Protein AF-A0A7V6GKS2-F1 (afdb_monomer)

Radius of gyration: 18.68 Å; Cα contacts (8 Å, |Δi|>4): 421; chains: 1; bounding box: 49×39×58 Å

Secondary structure (DSSP, 8-state):
-HHHHHHHHHHHHHHHHHHHHHHHHHHHHHHHHHHHHHHEEEEEEEETTEEEEEEEEEEEEEETTEEEEEE-GGGTEETTEE-EEEEEEETT----B-PEEEEEEEETTTTEEEEEEE-TT----BPBPSS-----EEE-SS-EEE--TT--PPTT-TTPEEE-TTS-EEEEE-STTS-EEEHHHHHHHHHHH--

Foldseek 3Di:
DVVVVVVVVVVVVVVVVVVVLVVLVVVCVVCVVVQQQQFKKWKAWAFPPRGRPATAIWTWADDPNFIKIKFWQVSQPDPNTGTHQIWIDGLPDPDIDRWAWLDFDPPLVVQATMTITDDPPRDDGAYADDDPLDFAWWRANPDIDGQDLQQFDDGRHGQTFGADSVRHGQFTQHHRSRRGRGVVSVVVVVVVSVD

Mean predicted aligned error: 7.04 Å

pLDDT: mean 85.6, std 13.23, range [51.84, 98.62]

Solvent-accessible surface area (backbone atoms only — not comparable to full-atom values): 10132 Å² total; per-residue (Å²): 116,70,68,58,57,53,51,52,52,53,52,51,49,53,53,52,51,52,54,53,52,50,54,34,53,48,52,48,63,76,40,37,67,61,48,40,62,61,24,29,19,42,28,34,19,24,42,95,90,36,76,68,64,39,61,29,14,27,28,24,35,40,55,93,95,41,53,35,35,36,28,26,12,56,72,45,39,50,94,94,41,68,47,40,79,51,30,35,23,39,69,92,48,91,63,72,45,72,48,48,79,75,48,69,40,66,33,69,88,78,41,50,24,29,28,39,26,40,49,89,89,53,86,49,45,41,42,66,45,90,78,69,63,60,70,44,30,34,50,40,64,87,48,81,41,73,54,38,77,79,37,71,51,58,95,42,38,38,6,13,42,22,17,19,76,81,66,21,31,33,20,28,25,56,42,46,54,50,48,44,14,51,35,64,62,55,51,56,52,53,55,64,75,75,109

Structure (mmCIF, N/CA/C/O backbone):
data_AF-A0A7V6GKS2-F1
#
_entry.id   AF-A0A7V6GKS2-F1
#
loop_
_atom_site.group_PDB
_atom_site.id
_atom_site.type_symbol
_atom_site.label_atom_id
_atom_site.label_alt_id
_atom_site.label_comp_id
_atom_site.label_asym_id
_atom_site.label_entity_id
_atom_site.label_seq_id
_atom_site.pdbx_PDB_ins_code
_atom_site.Cartn_x
_atom_site.Cartn_y
_atom_site.Cartn_z
_atom_site.occupancy
_atom_site.B_iso_or_equiv
_atom_site.auth_seq_id
_atom_site.auth_comp_id
_atom_site.auth_asym_id
_atom_site.auth_atom_id
_atom_site.pdbx_PDB_model_num
ATOM 1 N N . MET A 1 1 ? -26.518 23.292 41.279 1.00 57.00 1 MET A N 1
ATOM 2 C CA . MET A 1 1 ? -26.579 21.818 41.397 1.00 57.00 1 MET A CA 1
ATOM 3 C C . MET A 1 1 ? -26.600 21.136 40.024 1.00 57.00 1 MET A C 1
ATOM 5 O O . MET A 1 1 ? -25.734 20.315 39.783 1.00 57.00 1 MET A O 1
ATOM 9 N N . VAL A 1 2 ? -27.460 21.550 39.079 1.00 59.12 2 VAL A N 1
ATOM 10 C CA . VAL A 1 2 ? -27.531 20.986 37.705 1.00 59.12 2 VAL A CA 1
ATOM 11 C C . VAL A 1 2 ? -26.204 21.060 36.923 1.00 59.12 2 VAL A C 1
ATOM 13 O O . VAL A 1 2 ? -25.771 20.054 36.381 1.00 59.12 2 VAL A O 1
ATOM 16 N N . LYS A 1 3 ? -25.490 22.200 36.947 1.00 56.78 3 LYS A N 1
ATOM 17 C CA . LYS A 1 3 ? -24.192 22.357 36.250 1.00 56.78 3 LYS A CA 1
ATOM 18 C C . LYS A 1 3 ? -23.104 21.364 36.693 1.00 56.78 3 LYS A C 1
ATOM 20 O O . LYS A 1 3 ? -22.278 20.981 35.877 1.00 56.78 3 LYS A O 1
ATOM 25 N N . TYR A 1 4 ? -23.096 20.950 37.963 1.00 52.25 4 TYR A N 1
ATOM 26 C CA . TYR A 1 4 ? -22.070 20.046 38.499 1.00 52.25 4 TYR A CA 1
ATOM 27 C C . TYR A 1 4 ? -22.265 18.607 37.996 1.00 52.25 4 TYR A C 1
ATOM 29 O O . TYR A 1 4 ? -21.303 17.942 37.626 1.00 52.25 4 TYR A O 1
ATOM 37 N N . PHE A 1 5 ? -23.521 18.157 37.900 1.00 56.06 5 PHE A N 1
ATOM 38 C CA . PHE A 1 5 ? -23.861 16.842 37.350 1.00 56.06 5 PHE A CA 1
ATOM 39 C C . PHE A 1 5 ? -23.615 16.755 35.839 1.00 56.06 5 PHE A C 1
ATOM 41 O O . PHE A 1 5 ? -23.159 15.718 35.361 1.00 56.06 5 PHE A O 1
ATOM 48 N N . THR A 1 6 ? -23.854 17.838 35.090 1.00 61.59 6 THR A N 1
ATOM 49 C CA . THR A 1 6 ? -23.498 17.903 33.664 1.00 61.59 6 THR A CA 1
ATOM 50 C C . THR A 1 6 ? -21.984 17.783 33.472 1.00 61.59 6 THR A C 1
ATOM 52 O O . THR A 1 6 ? -21.537 16.935 32.706 1.00 61.59 6 THR A O 1
ATOM 55 N N . PHE A 1 7 ? -21.199 18.526 34.259 1.00 60.81 7 PHE A N 1
ATOM 56 C CA . PHE A 1 7 ? -19.734 18.501 34.194 1.00 60.81 7 PHE A CA 1
ATOM 57 C C . PHE A 1 7 ? -19.144 17.130 34.570 1.00 60.81 7 PHE A C 1
ATOM 59 O O . PHE A 1 7 ? -18.222 16.646 33.920 1.00 60.81 7 PHE A O 1
ATOM 66 N N . GLN A 1 8 ? -19.700 16.452 35.583 1.00 64.25 8 GLN A N 1
ATOM 67 C CA . GLN A 1 8 ? -19.299 15.080 35.930 1.00 64.25 8 GLN A CA 1
ATOM 68 C C . GLN A 1 8 ? -19.616 14.069 34.821 1.00 64.25 8 GLN A C 1
ATOM 70 O O . GLN A 1 8 ? -18.830 13.146 34.593 1.00 64.25 8 GLN A O 1
ATOM 75 N N . LYS A 1 9 ? -20.755 14.221 34.135 1.00 66.25 9 LYS A N 1
ATOM 76 C CA . LYS A 1 9 ? -21.159 13.328 33.04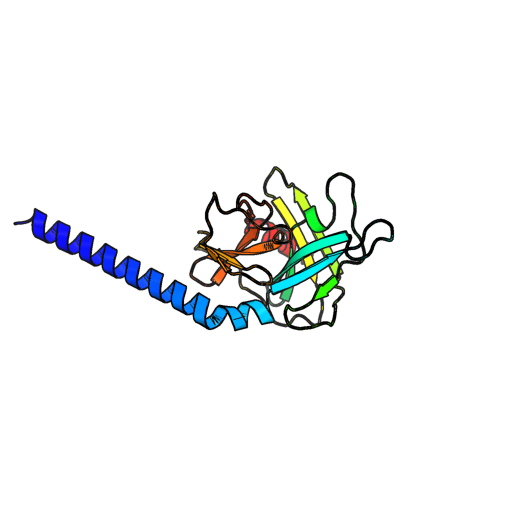2 1.00 66.25 9 LYS A CA 1
ATOM 77 C C . LYS A 1 9 ? -20.269 13.514 31.811 1.00 66.25 9 LYS A C 1
ATOM 79 O O . LYS A 1 9 ? -19.823 12.521 31.244 1.00 66.25 9 LYS A O 1
ATOM 84 N N . GLU A 1 10 ? -19.962 14.759 31.456 1.00 70.69 10 GLU A N 1
ATOM 85 C CA . GLU A 1 10 ? -19.016 15.108 30.387 1.00 70.69 10 GLU A CA 1
ATOM 86 C C . GLU A 1 10 ? -17.607 14.588 30.701 1.00 70.69 10 GLU A C 1
ATOM 88 O O . GLU A 1 10 ? -17.016 13.879 29.890 1.00 70.69 10 GLU A O 1
ATOM 93 N N . ALA A 1 11 ? -17.102 14.825 31.917 1.00 65.94 11 ALA A N 1
ATOM 94 C CA . ALA A 1 11 ? -15.799 14.313 32.343 1.00 65.94 11 ALA A CA 1
ATOM 95 C C . ALA A 1 11 ? -15.732 12.775 32.322 1.00 65.94 11 ALA A C 1
ATOM 97 O O . ALA A 1 11 ? -14.739 12.200 31.881 1.00 65.94 11 ALA A O 1
ATOM 98 N N . SER A 1 12 ? -16.794 12.090 32.757 1.00 70.75 12 SER A N 1
ATOM 99 C CA . SER A 1 12 ? -16.850 10.621 32.733 1.00 70.75 12 SER A CA 1
ATOM 100 C C . SER A 1 12 ? -16.875 10.064 31.309 1.00 70.75 12 SER A C 1
ATOM 102 O O . SER A 1 12 ? -16.236 9.045 31.049 1.00 70.75 12 SER A O 1
ATOM 104 N N . ALA A 1 13 ? -17.571 10.737 30.386 1.00 69.06 13 ALA A N 1
ATOM 105 C CA . ALA A 1 13 ? -17.583 10.373 28.972 1.00 69.06 13 ALA A CA 1
ATOM 106 C C . ALA A 1 13 ? -16.188 10.527 28.345 1.00 69.06 13 ALA A C 1
ATOM 108 O O . ALA A 1 13 ? -15.698 9.579 27.738 1.00 69.06 13 ALA A O 1
ATOM 109 N N . ILE A 1 14 ? -15.506 11.650 28.603 1.00 71.81 14 ILE A N 1
ATOM 110 C CA . ILE A 1 14 ? -14.129 11.898 28.144 1.00 71.81 14 ILE A CA 1
ATOM 111 C C . ILE A 1 14 ? -13.162 10.837 28.695 1.00 71.81 14 ILE A C 1
ATOM 113 O O . ILE A 1 14 ? -12.317 10.311 27.973 1.00 71.81 14 ILE A O 1
ATOM 117 N N . ILE A 1 15 ? -13.279 10.474 29.978 1.00 72.81 15 ILE A N 1
ATOM 118 C CA . ILE A 1 15 ? -12.439 9.428 30.585 1.00 72.81 15 ILE A CA 1
ATOM 119 C C . ILE A 1 15 ? -12.706 8.060 29.942 1.00 72.81 15 ILE A C 1
ATOM 121 O O . ILE A 1 15 ? -11.764 7.303 29.699 1.00 72.81 15 ILE A O 1
ATOM 125 N N . ALA A 1 16 ? -13.969 7.720 29.681 1.00 68.31 16 ALA A N 1
ATOM 126 C CA . ALA A 1 16 ? -14.335 6.455 29.050 1.00 68.31 16 ALA A CA 1
ATOM 127 C C . ALA A 1 16 ? -13.837 6.373 27.598 1.00 68.31 16 ALA A C 1
ATOM 129 O O . ALA A 1 16 ? -13.267 5.352 27.212 1.00 68.31 16 ALA A O 1
ATOM 130 N N . GLU A 1 17 ? -13.982 7.455 26.832 1.00 70.06 17 GLU A N 1
ATOM 131 C CA . GLU A 1 17 ? -13.463 7.585 25.469 1.00 70.06 17 GLU A CA 1
ATOM 132 C C . GLU A 1 17 ? -11.939 7.411 25.438 1.00 70.06 17 GLU A C 1
ATOM 134 O O . GLU A 1 17 ? -11.421 6.565 24.706 1.00 70.06 17 GLU A O 1
ATOM 139 N N . ASN A 1 18 ? -11.218 8.117 26.315 1.00 71.31 18 ASN A N 1
ATOM 140 C CA . ASN A 1 18 ? -9.763 8.006 26.419 1.00 71.31 18 ASN A CA 1
ATOM 141 C C . ASN A 1 18 ? -9.309 6.594 26.817 1.00 71.31 18 ASN A C 1
ATOM 143 O O . ASN A 1 18 ? -8.340 6.083 26.259 1.00 71.31 18 ASN A O 1
ATOM 147 N N . LYS A 1 19 ? -10.025 5.914 27.724 1.00 69.38 19 LYS A N 1
ATOM 148 C CA . LYS A 1 19 ? -9.754 4.499 28.046 1.00 69.38 19 LYS A CA 1
ATOM 149 C C . LYS A 1 19 ? -9.977 3.577 26.847 1.00 69.38 19 LYS A C 1
ATOM 151 O O . LYS A 1 19 ? -9.215 2.631 26.667 1.00 69.38 19 LYS A O 1
ATOM 156 N N . GLY A 1 20 ? -11.016 3.832 26.051 1.00 69.00 20 GLY A N 1
ATOM 157 C CA . GLY A 1 20 ? -11.278 3.098 24.815 1.00 69.00 20 GLY A CA 1
ATOM 158 C C . GLY A 1 20 ? -10.133 3.253 23.816 1.00 69.00 20 GLY A C 1
ATOM 159 O O . GLY A 1 20 ? -9.620 2.251 23.323 1.00 69.00 20 GLY A O 1
ATOM 160 N N . ARG A 1 21 ? -9.676 4.491 23.594 1.00 67.88 21 ARG A N 1
ATOM 161 C CA . ARG A 1 21 ? -8.530 4.794 22.723 1.00 67.88 21 ARG A CA 1
ATOM 162 C C . ARG A 1 21 ? -7.252 4.099 23.192 1.00 67.88 21 ARG A C 1
ATOM 164 O O . ARG A 1 21 ? -6.618 3.424 22.390 1.00 67.88 21 ARG A O 1
ATOM 171 N N . ILE A 1 22 ? -6.919 4.176 24.486 1.00 73.25 22 ILE A N 1
ATOM 172 C CA . ILE A 1 22 ? -5.737 3.505 25.068 1.00 73.25 22 ILE A CA 1
ATOM 173 C C . ILE A 1 22 ? -5.743 2.002 24.773 1.00 73.25 22 ILE A C 1
ATOM 175 O O . ILE A 1 22 ? -4.750 1.486 24.273 1.00 73.25 22 ILE A O 1
ATOM 179 N N . LYS A 1 23 ? -6.872 1.314 24.982 1.00 75.00 23 LYS A N 1
ATOM 180 C CA . LYS A 1 23 ? -6.972 -0.124 24.680 1.00 75.00 23 LYS A CA 1
ATOM 181 C C . LYS A 1 23 ? -6.726 -0.449 23.207 1.00 75.00 23 LYS A C 1
ATOM 183 O O . LYS A 1 23 ? -6.153 -1.491 22.903 1.00 75.00 23 LYS A O 1
ATOM 188 N N . LYS A 1 24 ? -7.167 0.416 22.287 1.00 71.00 24 LYS A N 1
ATOM 189 C CA . LYS A 1 24 ? -6.910 0.235 20.851 1.00 71.00 24 LYS A CA 1
ATOM 190 C C . LYS A 1 24 ? -5.421 0.430 20.517 1.00 71.00 24 LYS A C 1
ATOM 192 O O . LYS A 1 24 ? -4.870 -0.365 19.761 1.00 71.00 24 LYS A O 1
ATOM 197 N N . TYR A 1 25 ? -4.757 1.417 21.132 1.00 70.81 25 TYR A N 1
ATOM 198 C CA . TYR A 1 25 ? -3.302 1.606 21.015 1.00 70.81 25 TYR A CA 1
ATOM 199 C C . TYR A 1 25 ? -2.522 0.395 21.550 1.00 70.81 25 TYR A C 1
ATOM 201 O O . TYR A 1 25 ? -1.619 -0.090 20.873 1.00 70.81 25 TYR A O 1
ATOM 209 N N . GLU A 1 26 ? -2.890 -0.117 22.728 1.00 71.75 26 GLU A N 1
ATOM 210 C CA . GLU A 1 26 ? -2.289 -1.323 23.320 1.00 71.75 26 GLU A CA 1
ATOM 211 C C . GLU A 1 26 ? -2.451 -2.529 22.391 1.00 71.75 26 GLU A C 1
ATOM 213 O O . GLU A 1 26 ? -1.468 -3.187 22.069 1.00 71.75 26 GLU A O 1
ATOM 218 N N . TYR A 1 27 ? -3.655 -2.752 21.855 1.00 71.38 27 TYR A N 1
ATOM 219 C CA . TYR A 1 27 ? -3.898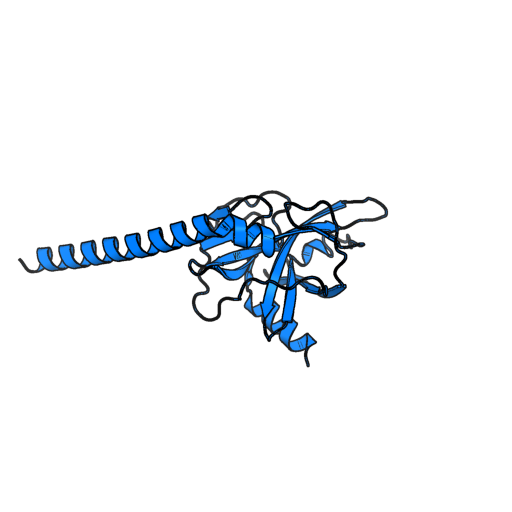 -3.836 20.904 1.00 71.38 27 TYR A CA 1
ATOM 220 C C . TYR A 1 27 ? -3.016 -3.734 19.651 1.00 71.38 27 TYR A C 1
ATOM 222 O O . TYR A 1 27 ? -2.445 -4.741 19.224 1.00 71.38 27 TYR A O 1
ATOM 230 N N . LEU A 1 28 ? -2.881 -2.542 19.057 1.00 74.56 28 LEU A N 1
ATOM 231 C CA . LEU A 1 28 ? -1.998 -2.351 17.905 1.00 74.56 28 LEU A CA 1
ATOM 232 C C . LEU A 1 28 ? -0.542 -2.647 18.274 1.00 74.56 28 LEU A C 1
ATOM 234 O O . LEU A 1 28 ? 0.130 -3.355 17.530 1.00 74.56 28 LEU A O 1
ATOM 238 N N . LEU A 1 29 ? -0.055 -2.130 19.404 1.00 73.25 29 LEU A N 1
ATOM 239 C CA . LEU A 1 29 ? 1.326 -2.334 19.848 1.00 73.25 29 LEU A CA 1
ATOM 240 C C . LEU A 1 29 ? 1.620 -3.812 20.134 1.00 73.25 29 LEU A C 1
ATOM 242 O O . LEU A 1 29 ? 2.633 -4.331 19.662 1.00 73.25 29 LEU A O 1
ATOM 246 N N . ASP A 1 30 ? 0.704 -4.502 20.813 1.00 72.62 30 ASP A N 1
ATOM 247 C CA . ASP A 1 30 ? 0.818 -5.925 21.148 1.00 72.62 30 ASP A CA 1
ATOM 248 C C . ASP A 1 30 ? 0.848 -6.812 19.894 1.00 72.62 30 ASP A C 1
ATOM 250 O O . ASP A 1 30 ? 1.511 -7.851 19.862 1.00 72.62 30 ASP A O 1
ATOM 254 N N . ASN A 1 31 ? 0.154 -6.394 18.831 1.00 74.50 31 ASN A N 1
ATOM 255 C CA . ASN A 1 31 ? 0.034 -7.164 17.593 1.00 74.50 31 ASN A CA 1
ATOM 256 C C . ASN A 1 31 ? 0.917 -6.648 16.453 1.00 74.50 31 ASN A C 1
ATOM 258 O O . ASN A 1 31 ? 1.009 -7.308 15.414 1.00 74.50 31 ASN A O 1
ATOM 262 N N . TYR A 1 32 ? 1.595 -5.512 16.618 1.00 77.31 32 TYR A N 1
ATOM 263 C CA . TYR A 1 32 ? 2.325 -4.860 15.536 1.00 77.31 32 TYR A CA 1
ATOM 264 C C . TYR A 1 32 ? 3.371 -5.775 14.923 1.00 77.31 32 TYR A C 1
ATOM 266 O O . TYR A 1 32 ? 3.407 -5.921 13.708 1.00 77.31 32 TYR A O 1
ATOM 274 N N . THR A 1 33 ? 4.190 -6.436 15.740 1.00 76.06 33 THR A N 1
ATOM 275 C CA . THR A 1 33 ? 5.217 -7.362 15.244 1.00 76.06 33 THR A CA 1
ATOM 276 C C . THR A 1 33 ? 4.591 -8.436 14.355 1.00 76.06 33 THR A C 1
ATOM 278 O O . THR A 1 33 ? 5.105 -8.738 13.280 1.00 76.06 33 THR A O 1
ATOM 281 N N . LEU A 1 34 ? 3.442 -8.985 14.757 1.00 80.50 34 LEU A N 1
ATOM 282 C CA . LEU A 1 34 ? 2.737 -9.984 13.966 1.00 80.50 34 LEU A CA 1
ATOM 283 C C . LEU A 1 34 ? 2.207 -9.385 12.659 1.00 80.50 34 LEU A C 1
ATOM 285 O O . LEU A 1 34 ? 2.416 -9.975 11.600 1.00 80.50 34 LEU A O 1
ATOM 289 N N . ILE A 1 35 ? 1.549 -8.228 12.716 1.00 84.00 35 ILE A N 1
ATOM 290 C CA . ILE A 1 35 ? 1.007 -7.538 11.538 1.00 84.00 35 ILE A CA 1
ATOM 291 C C . ILE A 1 35 ? 2.141 -7.202 10.563 1.00 84.00 35 ILE A C 1
ATOM 293 O O . ILE A 1 35 ? 2.125 -7.629 9.407 1.00 84.00 35 ILE A O 1
ATOM 297 N N . SER A 1 36 ? 3.162 -6.516 11.059 1.00 82.06 36 SER A N 1
ATOM 298 C CA . SER A 1 36 ? 4.319 -6.017 10.327 1.00 82.06 36 SER A CA 1
ATOM 299 C C . SER A 1 36 ? 5.074 -7.142 9.614 1.00 82.06 36 SER A C 1
ATOM 301 O O . SER A 1 36 ? 5.213 -7.122 8.393 1.00 82.06 36 SER A O 1
ATOM 303 N N . LEU A 1 37 ? 5.434 -8.215 10.330 1.00 83.38 37 LEU A N 1
ATOM 304 C CA . LEU A 1 37 ? 6.171 -9.349 9.753 1.00 83.38 37 LEU A CA 1
ATOM 305 C C . LEU A 1 37 ? 5.376 -10.161 8.721 1.00 83.38 37 LEU A C 1
ATOM 307 O O . LEU A 1 37 ? 5.958 -10.919 7.937 1.00 83.38 37 LEU A O 1
ATOM 311 N N . ASN A 1 38 ? 4.046 -10.077 8.745 1.00 87.56 38 ASN A N 1
ATOM 312 C CA . ASN A 1 38 ? 3.199 -10.873 7.863 1.00 87.56 38 ASN A CA 1
ATOM 313 C C . ASN A 1 38 ? 2.643 -10.094 6.680 1.00 87.56 38 ASN A C 1
ATOM 315 O O . ASN A 1 38 ? 2.363 -10.732 5.665 1.00 87.56 38 ASN A O 1
ATOM 319 N N . THR A 1 39 ? 2.484 -8.780 6.820 1.00 92.62 39 THR A N 1
ATOM 320 C CA . THR A 1 39 ? 1.729 -7.968 5.864 1.00 92.62 39 THR A CA 1
ATOM 321 C C . THR A 1 39 ? 2.480 -6.768 5.321 1.00 92.62 39 THR A C 1
ATOM 323 O O . THR A 1 39 ? 2.019 -6.214 4.334 1.00 92.62 39 THR A O 1
ATOM 326 N N . ILE A 1 40 ? 3.619 -6.385 5.902 1.00 93.19 40 ILE A N 1
ATOM 327 C CA . ILE A 1 40 ? 4.413 -5.237 5.456 1.00 93.19 40 ILE A CA 1
ATOM 328 C C . ILE A 1 40 ? 5.719 -5.729 4.834 1.00 93.19 40 ILE A C 1
ATOM 330 O O . ILE A 1 40 ? 6.397 -6.618 5.360 1.00 93.19 40 ILE A O 1
ATOM 334 N N . PHE A 1 41 ? 6.090 -5.128 3.711 1.00 93.44 41 PHE A N 1
ATOM 335 C CA . PHE A 1 41 ? 7.238 -5.519 2.911 1.00 93.44 41 PHE A CA 1
ATOM 336 C C . PHE A 1 41 ? 8.136 -4.324 2.626 1.00 93.44 41 PHE A C 1
ATOM 338 O O . PHE A 1 41 ? 7.668 -3.214 2.379 1.00 93.44 41 PHE A O 1
ATOM 345 N N . TYR A 1 42 ? 9.438 -4.588 2.605 1.00 93.06 42 TYR A N 1
ATOM 346 C CA . TYR A 1 42 ? 10.400 -3.700 1.974 1.00 93.06 42 TYR A CA 1
ATOM 347 C C . TYR A 1 42 ? 10.408 -3.988 0.475 1.00 93.06 42 TYR A C 1
ATOM 349 O O . TYR A 1 42 ? 10.542 -5.145 0.069 1.00 93.06 42 TYR A O 1
ATOM 357 N N . GLY A 1 43 ? 10.257 -2.943 -0.326 1.00 94.06 43 GLY A N 1
ATOM 358 C CA . GLY A 1 43 ? 10.225 -2.995 -1.776 1.00 94.06 43 GLY A CA 1
ATOM 359 C C . GLY A 1 43 ? 11.416 -2.300 -2.414 1.00 94.06 43 GLY A C 1
ATOM 360 O O . GLY A 1 43 ? 11.966 -1.333 -1.879 1.00 94.06 43 GLY A O 1
ATOM 361 N N . SER A 1 44 ? 11.815 -2.820 -3.568 1.00 94.50 44 SER A N 1
ATOM 362 C CA . SER A 1 44 ? 12.896 -2.275 -4.371 1.00 94.50 44 SER A CA 1
ATOM 363 C C . SER A 1 44 ? 12.609 -2.415 -5.862 1.00 94.50 44 SER A C 1
ATOM 365 O O . SER A 1 44 ? 11.901 -3.336 -6.280 1.00 94.50 44 SER A O 1
ATOM 367 N N . ALA A 1 45 ? 13.155 -1.498 -6.651 1.00 95.94 45 ALA A N 1
ATOM 368 C CA . ALA A 1 45 ? 13.121 -1.548 -8.105 1.00 95.94 45 ALA A CA 1
ATOM 369 C C . ALA A 1 45 ? 14.408 -0.971 -8.704 1.00 95.94 45 ALA A C 1
ATOM 371 O O . ALA A 1 45 ? 15.092 -0.139 -8.096 1.00 95.94 45 ALA A O 1
ATOM 372 N N . ASP A 1 46 ? 14.725 -1.423 -9.909 1.00 95.88 46 ASP A N 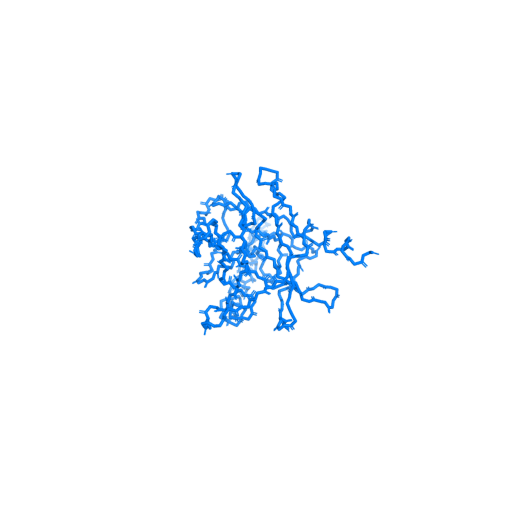1
ATOM 373 C CA . ASP A 1 46 ? 15.921 -1.047 -10.649 1.00 95.88 46 ASP A CA 1
ATOM 374 C C . ASP A 1 46 ? 15.626 0.113 -11.606 1.00 95.88 46 ASP A C 1
ATOM 376 O O . ASP A 1 46 ? 14.476 0.390 -11.954 1.00 95.88 46 ASP A O 1
ATOM 380 N N . TYR A 1 47 ? 16.678 0.803 -12.042 1.00 94.88 47 TYR A N 1
ATOM 381 C CA . TYR A 1 47 ? 16.577 1.843 -13.065 1.00 94.88 47 TYR A CA 1
ATOM 382 C C . TYR A 1 47 ? 17.833 1.879 -13.927 1.00 94.88 47 TYR A C 1
ATOM 384 O O . TYR A 1 47 ? 18.928 2.114 -13.412 1.00 94.88 47 TYR A O 1
ATOM 392 N N . LYS A 1 48 ? 17.679 1.691 -15.244 1.00 92.88 48 LYS A N 1
ATOM 393 C CA . LYS A 1 48 ? 18.770 1.799 -16.233 1.00 92.88 48 LYS A CA 1
ATOM 394 C C . LYS A 1 48 ? 20.015 0.996 -15.826 1.00 92.88 48 LYS A C 1
ATOM 396 O O . LYS A 1 48 ? 21.132 1.513 -15.842 1.00 92.88 48 LYS A O 1
ATOM 401 N N . GLY A 1 49 ? 19.810 -0.259 -15.422 1.00 88.81 49 GLY A N 1
ATOM 402 C CA . GLY A 1 49 ? 20.885 -1.168 -15.005 1.00 88.81 49 GLY A CA 1
ATOM 403 C C . GLY A 1 49 ? 21.472 -0.903 -13.613 1.00 88.81 49 GLY A C 1
ATOM 404 O O . GLY A 1 49 ? 22.419 -1.583 -13.222 1.00 88.81 49 GLY A O 1
ATOM 405 N N . LYS A 1 50 ? 20.937 0.058 -12.850 1.00 91.94 50 LYS A N 1
ATOM 406 C CA . LYS A 1 50 ? 21.269 0.242 -11.434 1.00 91.94 50 LYS A CA 1
ATOM 407 C C . LYS A 1 50 ? 20.295 -0.549 -10.566 1.00 91.94 50 LYS A C 1
ATOM 409 O O . LYS A 1 50 ? 19.109 -0.217 -10.521 1.00 91.94 50 LYS A O 1
ATOM 414 N N . GLU A 1 51 ? 20.818 -1.537 -9.847 1.00 92.25 51 GLU A N 1
ATOM 415 C CA . GLU A 1 51 ? 20.053 -2.279 -8.846 1.00 92.25 51 GLU A CA 1
ATOM 416 C C . GLU A 1 51 ? 19.676 -1.399 -7.646 1.00 92.25 51 GLU A C 1
ATOM 418 O O . GLU A 1 51 ? 20.429 -0.503 -7.249 1.00 92.25 51 GLU A O 1
ATOM 423 N N . ASP A 1 52 ? 18.506 -1.663 -7.060 1.00 88.06 52 ASP A N 1
ATOM 424 C CA . ASP A 1 52 ? 17.994 -0.982 -5.860 1.00 88.06 52 ASP A CA 1
ATOM 425 C C . ASP A 1 52 ? 17.928 0.552 -5.997 1.00 88.06 52 ASP A C 1
ATOM 427 O O . ASP A 1 52 ? 18.142 1.308 -5.039 1.00 88.06 52 ASP A O 1
ATOM 431 N N . ALA A 1 53 ? 17.644 1.025 -7.210 1.00 89.75 53 ALA A N 1
ATOM 432 C CA . ALA A 1 53 ? 17.5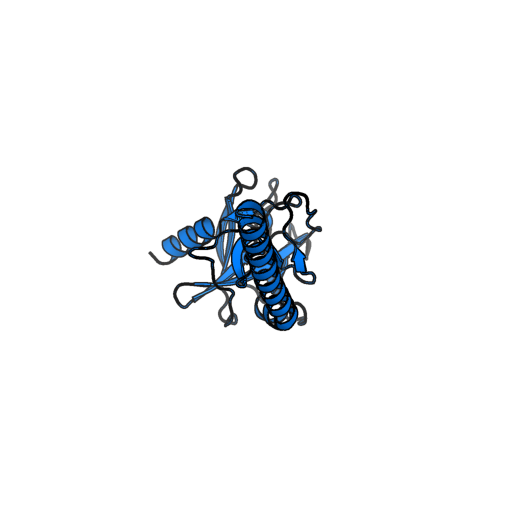71 2.444 -7.532 1.00 89.75 53 ALA A CA 1
ATOM 433 C C . ALA A 1 53 ? 16.376 3.145 -6.868 1.00 89.75 53 ALA A C 1
ATOM 435 O O . ALA A 1 53 ? 16.485 4.321 -6.512 1.00 89.75 53 ALA A O 1
ATOM 436 N N . ARG A 1 54 ? 15.263 2.429 -6.671 1.00 91.06 54 ARG A N 1
ATOM 437 C CA . ARG A 1 54 ? 14.075 2.900 -5.950 1.00 91.06 54 ARG A CA 1
ATOM 438 C C . ARG A 1 54 ? 13.803 1.993 -4.766 1.00 91.06 54 ARG A C 1
ATOM 440 O O . ARG A 1 54 ? 13.823 0.778 -4.905 1.00 91.06 54 ARG A O 1
ATOM 447 N N . LYS A 1 55 ? 13.497 2.594 -3.618 1.00 92.19 55 LYS A N 1
ATOM 448 C CA . LYS A 1 55 ? 13.086 1.899 -2.395 1.00 92.19 55 LYS A CA 1
ATOM 449 C C . LYS A 1 55 ? 11.698 2.374 -1.998 1.00 92.19 55 LYS A C 1
ATOM 451 O O . LYS A 1 55 ? 11.409 3.564 -2.124 1.00 92.19 55 LYS A O 1
ATOM 456 N N . PHE A 1 56 ? 10.868 1.456 -1.529 1.00 92.75 56 PHE A N 1
ATOM 457 C CA . PHE A 1 56 ? 9.493 1.740 -1.128 1.00 92.75 56 PHE A CA 1
ATOM 458 C C . PHE A 1 56 ? 9.022 0.754 -0.055 1.00 92.75 56 PHE A C 1
ATOM 460 O O . PHE A 1 56 ? 9.644 -0.289 0.161 1.00 92.75 56 PHE A O 1
ATOM 467 N N . THR A 1 57 ? 7.903 1.063 0.591 1.00 94.12 57 THR A N 1
ATOM 468 C CA . THR A 1 57 ? 7.157 0.112 1.418 1.00 94.12 57 THR A CA 1
ATOM 469 C C . THR A 1 57 ? 6.011 -0.445 0.589 1.00 94.12 57 THR A C 1
ATOM 471 O O . THR A 1 57 ? 5.387 0.277 -0.175 1.00 94.12 57 THR A O 1
ATOM 474 N N . ALA A 1 58 ? 5.704 -1.724 0.747 1.00 95.88 58 ALA A N 1
ATOM 475 C CA . ALA A 1 58 ? 4.467 -2.297 0.234 1.00 95.88 58 ALA A CA 1
ATOM 476 C C . ALA A 1 58 ? 3.738 -3.036 1.352 1.00 95.88 58 ALA A C 1
ATOM 478 O O . ALA A 1 58 ? 4.348 -3.433 2.349 1.00 95.88 58 ALA A O 1
ATOM 479 N N . PHE A 1 59 ? 2.447 -3.280 1.177 1.00 97.00 59 PHE A N 1
ATOM 480 C CA . PHE A 1 59 ? 1.681 -4.110 2.097 1.00 97.00 59 PHE A CA 1
ATOM 481 C C . PHE A 1 59 ? 0.732 -5.047 1.375 1.00 97.00 59 PHE A C 1
ATOM 483 O O . PHE A 1 59 ? 0.268 -4.770 0.276 1.00 97.00 59 PHE A O 1
ATOM 490 N N . SER A 1 60 ? 0.423 -6.174 2.002 1.00 97.44 60 SER A N 1
ATOM 491 C CA . SER A 1 60 ? -0.587 -7.094 1.498 1.00 97.44 60 SER A CA 1
ATOM 492 C C . SER A 1 60 ? -1.976 -6.669 1.964 1.00 97.44 60 SER A C 1
ATOM 494 O O . SER A 1 60 ? -2.173 -6.464 3.164 1.00 97.44 60 SER A O 1
ATOM 496 N N . LEU A 1 61 ? -2.940 -6.631 1.053 1.00 98.19 61 LEU A N 1
ATOM 497 C CA . LEU A 1 61 ? -4.352 -6.357 1.299 1.00 98.19 61 LEU A CA 1
ATOM 498 C C . LEU A 1 61 ? -5.176 -7.610 0.975 1.00 98.19 61 LEU A C 1
ATOM 500 O O . LEU A 1 61 ? -4.982 -8.222 -0.074 1.00 98.19 61 LEU A O 1
ATOM 504 N N . TYR A 1 62 ? -6.087 -7.994 1.866 1.00 98.00 62 TYR A N 1
ATOM 505 C CA . TYR A 1 62 ? -7.083 -9.030 1.606 1.00 98.00 62 TYR A CA 1
ATOM 506 C C . TYR A 1 62 ? -8.407 -8.385 1.213 1.00 98.00 62 TYR A C 1
ATOM 508 O O . TYR A 1 62 ? -8.991 -7.624 1.989 1.00 98.00 62 TYR A O 1
ATOM 516 N N . TYR A 1 63 ? -8.881 -8.698 0.012 1.00 97.38 63 TYR A N 1
ATOM 517 C CA . TYR A 1 63 ? -10.117 -8.150 -0.531 1.00 97.38 63 TYR A CA 1
ATOM 518 C C . TYR A 1 63 ? -10.727 -9.137 -1.532 1.00 97.38 63 TYR A C 1
ATOM 520 O O . TYR A 1 63 ? -9.997 -9.736 -2.318 1.00 97.38 63 TYR A O 1
ATOM 528 N N . LYS A 1 64 ? -12.052 -9.342 -1.469 1.00 95.62 64 LYS A N 1
ATOM 529 C CA . LYS A 1 64 ? -12.807 -10.287 -2.323 1.00 95.62 64 LYS A CA 1
ATOM 530 C C . LYS A 1 64 ? -12.131 -11.663 -2.472 1.00 95.62 64 LYS A C 1
ATOM 532 O O . LYS A 1 64 ? -11.913 -12.156 -3.574 1.00 95.62 64 LYS A O 1
ATOM 537 N N . ASP A 1 65 ? -11.762 -12.256 -1.336 1.00 95.44 65 ASP A N 1
ATOM 538 C CA . ASP A 1 65 ? -11.138 -13.585 -1.236 1.00 95.44 65 ASP A CA 1
ATOM 539 C C . ASP A 1 65 ? -9.804 -13.756 -1.979 1.00 95.44 65 ASP A C 1
ATOM 541 O O . ASP A 1 65 ? -9.345 -14.870 -2.243 1.00 95.44 65 ASP A O 1
ATOM 545 N N . LYS A 1 66 ? -9.133 -12.639 -2.273 1.00 96.75 66 LYS A N 1
ATOM 546 C CA . LYS A 1 66 ? -7.816 -12.592 -2.903 1.00 96.75 66 LYS A CA 1
ATOM 547 C C . LYS A 1 66 ? -6.859 -11.741 -2.074 1.00 96.75 66 LYS A C 1
ATOM 549 O O . LYS A 1 66 ? -7.258 -10.850 -1.322 1.00 96.75 66 LYS A O 1
ATOM 554 N N . PHE A 1 67 ? -5.569 -12.028 -2.230 1.00 98.00 67 PHE A N 1
ATOM 555 C CA . PHE A 1 67 ? -4.493 -11.225 -1.662 1.00 98.00 67 PHE A CA 1
ATOM 556 C C . PHE A 1 67 ? -3.826 -10.399 -2.756 1.00 98.00 67 PHE A C 1
ATOM 558 O O . PHE A 1 67 ? -3.382 -10.939 -3.773 1.00 98.00 67 PHE A O 1
ATOM 565 N N . TYR A 1 68 ? -3.724 -9.104 -2.500 1.00 98.38 68 TYR A N 1
ATOM 566 C CA . TYR A 1 68 ? -3.043 -8.127 -3.337 1.00 98.38 68 TYR A CA 1
ATOM 567 C C . TYR A 1 68 ? -1.862 -7.556 -2.572 1.00 98.38 68 TYR A C 1
ATOM 569 O O . TYR A 1 68 ? -1.850 -7.566 -1.344 1.00 98.38 68 TYR A O 1
ATOM 577 N N . ILE A 1 69 ? -0.876 -7.044 -3.289 1.00 98.25 69 ILE A N 1
ATOM 578 C CA . ILE A 1 69 ? 0.213 -6.244 -2.741 1.00 98.25 69 ILE A CA 1
ATOM 579 C C . ILE A 1 69 ? 0.000 -4.818 -3.237 1.00 98.25 69 ILE A C 1
ATOM 581 O O . ILE A 1 69 ? -0.132 -4.598 -4.437 1.00 98.25 69 ILE A O 1
ATOM 585 N N . ILE A 1 70 ? -0.018 -3.861 -2.323 1.00 98.50 70 ILE A N 1
ATOM 586 C CA . ILE A 1 70 ? -0.277 -2.454 -2.599 1.00 98.50 70 ILE A CA 1
ATOM 587 C C . ILE A 1 70 ? 0.961 -1.635 -2.230 1.00 98.50 70 ILE A C 1
ATOM 589 O O . ILE A 1 70 ? 1.609 -1.898 -1.215 1.00 98.50 70 ILE A O 1
ATOM 593 N N . THR A 1 71 ? 1.293 -0.650 -3.059 1.00 97.69 71 THR A N 1
ATOM 594 C CA . THR A 1 71 ? 2.329 0.367 -2.808 1.00 97.69 71 THR A CA 1
ATOM 595 C C . THR A 1 71 ? 1.924 1.689 -3.474 1.00 97.69 71 THR A C 1
ATOM 597 O O . THR A 1 71 ? 0.856 1.767 -4.080 1.00 97.69 71 THR A O 1
ATOM 600 N N . ALA A 1 72 ? 2.749 2.729 -3.368 1.00 96.62 72 ALA A N 1
ATOM 601 C CA . ALA A 1 72 ? 2.575 3.986 -4.091 1.00 96.62 72 ALA A CA 1
ATOM 602 C C . ALA A 1 72 ? 2.928 3.821 -5.580 1.00 96.62 72 ALA A C 1
ATOM 604 O O . ALA A 1 72 ? 3.944 3.201 -5.913 1.00 96.62 72 ALA A O 1
ATOM 605 N N . GLY A 1 73 ? 2.121 4.398 -6.469 1.00 96.75 73 GLY A N 1
ATOM 606 C CA . GLY A 1 73 ? 2.291 4.332 -7.923 1.00 96.75 73 GLY A CA 1
ATOM 607 C C . GLY A 1 73 ? 3.545 5.052 -8.404 1.00 96.75 73 GLY A C 1
ATOM 608 O O . GLY A 1 73 ? 4.227 4.548 -9.290 1.00 96.75 73 GLY A O 1
ATOM 609 N N . HIS A 1 74 ? 3.959 6.114 -7.715 1.00 94.56 74 HIS A N 1
ATOM 610 C CA . HIS A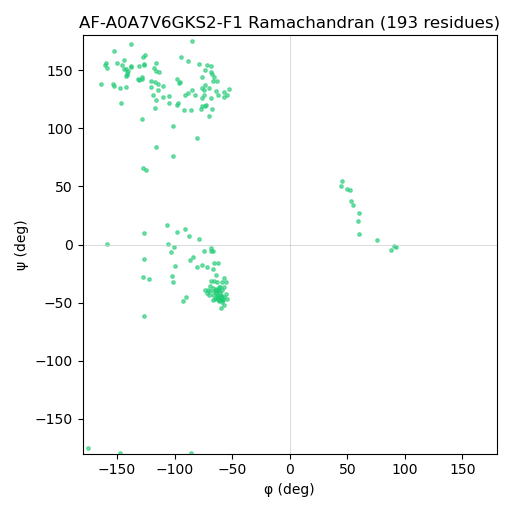 1 74 ? 5.210 6.811 -7.987 1.00 94.56 74 HIS A CA 1
ATOM 611 C C . HIS A 1 74 ? 6.469 5.964 -7.686 1.00 94.56 74 HIS A C 1
ATOM 613 O O . HIS A 1 74 ? 7.609 6.373 -7.922 1.00 94.56 74 HIS A O 1
ATOM 619 N N . SER A 1 75 ? 6.294 4.770 -7.112 1.00 93.25 75 SER A N 1
ATOM 620 C CA . SER A 1 75 ? 7.364 3.770 -7.021 1.00 93.25 75 SER A CA 1
ATOM 621 C C . SER A 1 75 ? 7.602 3.053 -8.354 1.00 93.25 75 SER A C 1
ATOM 623 O O . SER A 1 75 ? 8.652 2.435 -8.511 1.00 93.25 75 SER A O 1
ATOM 625 N N . ILE A 1 76 ? 6.643 3.123 -9.284 1.00 94.56 76 ILE A N 1
ATOM 626 C CA . ILE A 1 76 ? 6.656 2.482 -10.607 1.00 94.56 76 ILE A CA 1
ATOM 627 C C . ILE A 1 76 ? 7.218 3.425 -11.661 1.00 94.56 76 ILE A C 1
ATOM 629 O O . ILE A 1 76 ? 8.110 3.047 -12.422 1.00 94.56 76 ILE A O 1
ATOM 633 N N . ASP A 1 77 ? 6.727 4.659 -11.682 1.00 92.81 77 ASP A N 1
ATOM 634 C CA . ASP A 1 77 ? 7.269 5.740 -12.489 1.00 92.81 77 ASP A CA 1
ATOM 635 C C . ASP A 1 77 ? 7.228 7.072 -11.732 1.00 92.81 77 ASP A C 1
ATOM 637 O O . ASP A 1 77 ? 6.350 7.297 -10.918 1.00 92.81 77 ASP A O 1
ATOM 641 N N . PHE A 1 78 ? 8.209 7.951 -11.915 1.00 88.50 78 PHE A N 1
ATOM 642 C CA . PHE A 1 78 ? 8.217 9.291 -11.310 1.00 88.50 78 PHE A CA 1
ATOM 643 C C . PHE A 1 78 ? 9.237 10.176 -12.022 1.00 88.50 78 PHE A C 1
ATOM 645 O O . PHE A 1 78 ? 10.334 9.699 -12.308 1.00 88.50 78 PHE A O 1
ATOM 652 N N . ASP A 1 79 ? 8.909 11.443 -12.289 1.00 86.12 79 ASP A N 1
ATOM 653 C CA . ASP A 1 79 ? 9.806 12.411 -12.947 1.00 86.12 79 ASP A CA 1
ATOM 654 C C . ASP A 1 79 ? 10.525 11.838 -14.191 1.00 86.12 79 ASP A C 1
ATOM 656 O O . ASP A 1 79 ? 11.755 11.801 -14.261 1.00 86.12 79 ASP A O 1
ATOM 660 N N . ASP A 1 80 ? 9.759 11.311 -15.154 1.00 86.69 80 ASP A N 1
ATOM 661 C CA . ASP A 1 80 ? 10.250 10.664 -16.389 1.00 86.69 80 ASP A CA 1
ATOM 662 C C . ASP A 1 80 ? 11.141 9.417 -16.185 1.00 86.69 80 ASP A C 1
ATOM 664 O O . ASP A 1 80 ? 11.714 8.870 -17.136 1.00 86.69 80 ASP A O 1
ATOM 668 N N . MET A 1 81 ? 11.252 8.914 -14.955 1.00 90.94 81 MET A N 1
ATOM 669 C CA . MET A 1 81 ? 11.924 7.656 -14.642 1.00 90.94 81 MET A CA 1
ATOM 670 C C . MET A 1 81 ? 10.891 6.544 -14.546 1.00 90.94 81 MET A C 1
ATOM 672 O O . MET A 1 81 ? 10.002 6.604 -13.708 1.00 90.94 81 MET A O 1
ATOM 676 N N . LYS A 1 82 ? 11.036 5.503 -15.367 1.00 94.06 82 LYS A N 1
ATOM 677 C CA . LYS A 1 82 ? 10.263 4.264 -15.249 1.00 94.06 82 LYS A CA 1
ATOM 678 C C . LYS A 1 82 ? 11.150 3.172 -14.665 1.00 94.06 82 LYS A C 1
ATOM 680 O O . LYS A 1 82 ? 12.212 2.890 -15.223 1.00 94.06 82 LYS A O 1
ATOM 685 N N . PHE A 1 83 ? 10.733 2.611 -13.538 1.00 94.56 83 PHE A N 1
ATOM 686 C CA . PHE A 1 83 ? 11.471 1.578 -12.819 1.00 94.56 83 PHE A CA 1
ATOM 687 C C . PHE A 1 83 ? 11.106 0.179 -13.333 1.00 94.56 83 PHE A C 1
ATOM 689 O O . PHE A 1 83 ? 10.053 -0.031 -13.938 1.00 94.56 83 PHE A O 1
ATOM 696 N N . GLU A 1 84 ? 11.994 -0.782 -13.100 1.00 93.88 84 GLU A N 1
ATOM 697 C CA . GLU A 1 84 ? 11.857 -2.169 -13.554 1.00 93.88 84 GLU A CA 1
ATOM 698 C C . GLU A 1 84 ? 12.270 -3.166 -12.459 1.00 93.88 84 GLU A C 1
ATOM 700 O O . GLU A 1 84 ? 12.767 -2.774 -11.404 1.00 93.88 84 GLU A O 1
ATOM 705 N N . ASN A 1 85 ? 12.051 -4.467 -12.687 1.00 94.62 85 ASN A N 1
ATOM 706 C CA . ASN A 1 85 ? 12.429 -5.547 -11.759 1.00 94.62 85 ASN A CA 1
ATOM 707 C C . ASN A 1 85 ? 11.922 -5.348 -10.317 1.00 94.62 85 ASN A C 1
ATOM 709 O O . ASN A 1 85 ? 12.667 -5.511 -9.342 1.00 94.62 85 ASN A O 1
ATOM 713 N N . PHE A 1 86 ? 10.639 -5.000 -10.190 1.00 97.00 86 PHE A N 1
ATOM 714 C CA . PHE A 1 86 ? 9.978 -4.823 -8.900 1.00 97.00 86 PHE A CA 1
ATOM 715 C C . PHE A 1 86 ? 10.085 -6.087 -8.056 1.00 97.00 86 PHE A C 1
ATOM 717 O O . PHE A 1 86 ? 9.709 -7.185 -8.473 1.00 97.00 86 PHE A O 1
ATOM 724 N N . ARG A 1 87 ? 10.581 -5.912 -6.837 1.00 96.50 87 ARG A N 1
ATOM 725 C CA . ARG A 1 87 ? 10.760 -6.993 -5.877 1.00 96.50 87 ARG A CA 1
ATOM 726 C C . ARG A 1 87 ? 10.421 -6.517 -4.485 1.00 96.50 87 ARG A C 1
ATOM 728 O O . ARG A 1 87 ? 10.669 -5.369 -4.124 1.00 96.50 87 ARG A O 1
ATOM 735 N N . ILE A 1 88 ? 9.874 -7.422 -3.688 1.00 95.44 88 ILE A N 1
ATOM 736 C CA . ILE A 1 88 ? 9.570 -7.159 -2.285 1.00 95.44 88 ILE A CA 1
ATOM 737 C C . ILE A 1 88 ? 10.111 -8.283 -1.408 1.00 95.44 88 ILE A C 1
ATOM 739 O O . ILE A 1 88 ? 10.257 -9.423 -1.851 1.00 95.44 88 ILE A O 1
ATOM 743 N N . LYS A 1 89 ? 10.409 -7.980 -0.150 1.00 92.62 89 LYS A N 1
ATOM 744 C CA . LYS A 1 89 ? 10.779 -8.979 0.854 1.00 92.62 89 LYS A CA 1
ATOM 745 C C . LYS A 1 89 ? 10.190 -8.629 2.209 1.00 92.62 89 LYS A C 1
ATOM 747 O O . LYS A 1 89 ? 9.966 -7.463 2.536 1.00 92.62 89 LYS A O 1
ATOM 752 N N . LYS A 1 90 ? 9.929 -9.660 3.011 1.00 87.38 90 LYS A N 1
ATOM 753 C CA . LYS A 1 90 ? 9.520 -9.482 4.409 1.00 87.38 90 LYS A CA 1
ATOM 754 C C . LYS A 1 90 ? 10.689 -8.917 5.210 1.00 87.38 90 LYS A C 1
ATOM 756 O O . LYS A 1 90 ? 11.837 -9.248 4.936 1.00 87.38 90 LYS A O 1
ATOM 761 N N . GLN A 1 91 ? 10.393 -8.123 6.232 1.00 74.31 91 GLN A N 1
ATOM 762 C CA . GLN A 1 91 ? 11.403 -7.411 7.031 1.00 74.31 91 GLN A CA 1
ATOM 763 C C . GLN A 1 91 ? 12.459 -8.328 7.668 1.00 74.31 91 GLN A C 1
ATOM 765 O O . GLN A 1 91 ? 13.592 -7.917 7.879 1.00 74.31 91 GLN A O 1
ATOM 770 N N . ASN A 1 92 ? 12.096 -9.577 7.960 1.00 71.38 92 ASN A N 1
ATOM 771 C CA . ASN A 1 92 ? 12.953 -10.576 8.597 1.00 71.38 92 ASN A CA 1
ATOM 772 C C . ASN A 1 92 ? 13.443 -11.672 7.638 1.00 71.38 92 ASN A C 1
ATOM 774 O O . ASN A 1 92 ? 13.829 -12.751 8.091 1.00 71.38 92 ASN A O 1
ATOM 778 N N . LYS A 1 93 ? 13.357 -11.452 6.323 1.00 78.88 93 LYS A N 1
ATOM 779 C CA . LYS A 1 93 ? 13.779 -12.427 5.316 1.00 78.88 93 LYS A CA 1
ATOM 780 C C . LYS A 1 93 ? 14.676 -11.778 4.278 1.00 78.88 93 LYS A C 1
ATOM 782 O O . LYS A 1 93 ? 14.392 -10.684 3.804 1.00 78.88 93 LYS A O 1
ATOM 787 N N . ASP A 1 94 ? 15.688 -12.519 3.849 1.00 83.62 94 ASP A N 1
ATOM 788 C CA . ASP A 1 94 ? 16.571 -12.102 2.754 1.00 83.62 94 ASP A CA 1
ATOM 789 C C . ASP A 1 94 ? 16.039 -12.497 1.375 1.00 83.62 94 ASP A C 1
ATOM 791 O O . ASP A 1 94 ? 16.504 -11.996 0.355 1.00 83.62 94 ASP A O 1
ATOM 795 N N . SER A 1 95 ? 15.032 -13.371 1.333 1.00 92.19 95 SER A N 1
ATOM 796 C CA . SER A 1 95 ? 14.428 -13.832 0.087 1.00 92.19 95 SER A CA 1
ATOM 797 C C . SER A 1 95 ? 13.514 -12.771 -0.517 1.00 92.19 95 SER A C 1
ATOM 799 O O . SER A 1 95 ? 12.494 -12.400 0.070 1.00 92.19 95 SER A O 1
ATOM 801 N N . TRP A 1 96 ? 13.869 -12.346 -1.724 1.00 94.94 96 TRP A N 1
ATOM 802 C CA . TRP A 1 96 ? 13.031 -11.530 -2.588 1.00 94.94 96 TRP A CA 1
ATOM 803 C C . TRP A 1 96 ? 11.932 -12.363 -3.247 1.00 94.94 96 TRP A C 1
ATOM 805 O O . TRP A 1 96 ? 12.151 -13.514 -3.626 1.00 94.94 96 TRP A O 1
ATOM 815 N N . ILE A 1 97 ? 10.761 -11.757 -3.406 1.00 95.62 97 ILE A N 1
ATOM 816 C CA . ILE A 1 97 ? 9.701 -12.217 -4.304 1.00 95.62 97 ILE A CA 1
ATOM 817 C C . ILE A 1 97 ? 9.489 -11.160 -5.388 1.00 95.62 97 ILE A C 1
ATOM 819 O O . ILE A 1 97 ? 9.681 -9.968 -5.137 1.00 95.62 97 ILE A O 1
ATOM 823 N N . TYR A 1 98 ? 9.093 -11.606 -6.575 1.00 97.25 98 TYR A N 1
ATOM 824 C CA . TYR A 1 98 ? 8.951 -10.776 -7.771 1.00 97.25 98 TYR A CA 1
ATOM 825 C C . TYR A 1 98 ? 7.479 -10.768 -8.177 1.00 97.25 98 TYR A C 1
ATOM 827 O O . TYR A 1 98 ? 7.053 -11.631 -8.945 1.00 97.25 98 TYR A O 1
ATOM 835 N N . PRO A 1 99 ? 6.662 -9.894 -7.569 1.00 97.44 99 PRO A N 1
ATOM 836 C CA . PRO A 1 99 ? 5.236 -9.894 -7.822 1.00 97.44 99 PRO A CA 1
ATOM 837 C C . PRO A 1 99 ? 4.913 -9.319 -9.206 1.00 97.44 99 PRO A C 1
ATOM 839 O O . PRO A 1 99 ? 5.603 -8.436 -9.712 1.00 97.44 99 PRO A O 1
ATOM 842 N N . GLU A 1 100 ? 3.827 -9.801 -9.797 1.00 97.69 100 GLU A N 1
ATOM 843 C CA . GLU A 1 100 ? 3.294 -9.291 -11.057 1.00 97.69 100 GLU A CA 1
ATOM 844 C C . GLU A 1 100 ? 2.599 -7.949 -10.816 1.00 97.69 100 GLU A C 1
ATOM 846 O O . GLU A 1 100 ? 1.752 -7.849 -9.927 1.00 97.69 100 GLU A O 1
ATOM 851 N N . LEU A 1 101 ? 2.950 -6.923 -11.596 1.00 97.62 101 LEU A N 1
ATOM 852 C CA . LEU A 1 101 ? 2.243 -5.642 -11.607 1.00 97.62 101 LEU A CA 1
ATOM 853 C C . LEU A 1 101 ? 0.944 -5.796 -12.401 1.00 97.62 101 LEU A C 1
ATOM 855 O O . LEU A 1 101 ? 0.989 -6.038 -13.604 1.00 97.62 101 LEU A O 1
ATOM 859 N N . LEU A 1 102 ? -0.199 -5.618 -11.740 1.00 97.75 102 LEU A N 1
ATOM 860 C CA . LEU A 1 102 ? -1.515 -5.711 -12.377 1.00 97.75 102 LEU A CA 1
ATOM 861 C C . LEU A 1 102 ? -1.975 -4.359 -12.921 1.00 97.75 102 LEU A C 1
ATOM 863 O O . LEU A 1 102 ? -2.485 -4.260 -14.032 1.00 97.75 102 LEU A O 1
ATOM 867 N N . TYR A 1 103 ? -1.814 -3.311 -12.114 1.00 97.81 103 TYR A N 1
ATOM 868 C CA . TYR A 1 103 ? -2.258 -1.963 -12.444 1.00 97.81 103 TYR A CA 1
ATOM 869 C C . TYR A 1 103 ? -1.537 -0.939 -11.578 1.00 97.81 103 TYR A C 1
ATOM 871 O O . TYR A 1 103 ? -1.128 -1.243 -10.458 1.00 97.81 103 TYR A O 1
ATOM 879 N N . TYR A 1 104 ? -1.423 0.289 -12.065 1.00 97.75 104 TYR A N 1
ATOM 880 C CA . TYR A 1 104 ? -1.023 1.419 -11.243 1.00 97.75 104 TYR A CA 1
ATOM 881 C C . TYR A 1 104 ? -1.647 2.711 -11.765 1.00 97.75 104 TYR A C 1
ATOM 883 O O . TYR A 1 104 ? -1.988 2.823 -12.943 1.00 97.75 104 TYR A O 1
ATOM 891 N N . ASN A 1 105 ? -1.771 3.683 -10.869 1.00 97.25 105 ASN A N 1
ATOM 892 C CA . ASN A 1 105 ? -2.008 5.074 -11.201 1.00 97.25 105 ASN A CA 1
ATOM 893 C C . ASN A 1 105 ? -0.970 5.932 -10.480 1.00 97.25 105 ASN A C 1
ATOM 895 O O . ASN A 1 105 ? -0.639 5.648 -9.333 1.00 97.25 105 ASN A O 1
ATOM 899 N N . ASN A 1 106 ? -0.489 6.980 -11.136 1.00 93.88 106 ASN A N 1
ATOM 900 C CA . ASN A 1 106 ? 0.510 7.893 -10.590 1.00 93.88 106 ASN A CA 1
ATOM 901 C C . ASN A 1 106 ? 0.015 9.337 -10.714 1.00 93.88 106 ASN A C 1
ATOM 903 O O . ASN A 1 106 ? 0.541 10.143 -11.479 1.00 93.88 106 ASN A O 1
ATOM 907 N N . ASP A 1 107 ? -1.056 9.645 -9.988 1.00 94.69 107 ASP A N 1
ATOM 908 C CA . ASP A 1 107 ? -1.512 11.018 -9.794 1.00 94.69 107 ASP A CA 1
ATOM 909 C C . ASP A 1 107 ? -1.078 11.494 -8.406 1.00 94.69 107 ASP A C 1
ATOM 911 O O . ASP A 1 107 ? -1.849 11.508 -7.441 1.00 94.69 107 ASP A O 1
ATOM 915 N N . PHE A 1 108 ? 0.215 11.806 -8.305 1.00 90.88 108 PHE A N 1
ATOM 916 C CA . PHE A 1 108 ? 0.849 12.236 -7.062 1.00 90.88 108 PHE A CA 1
ATOM 917 C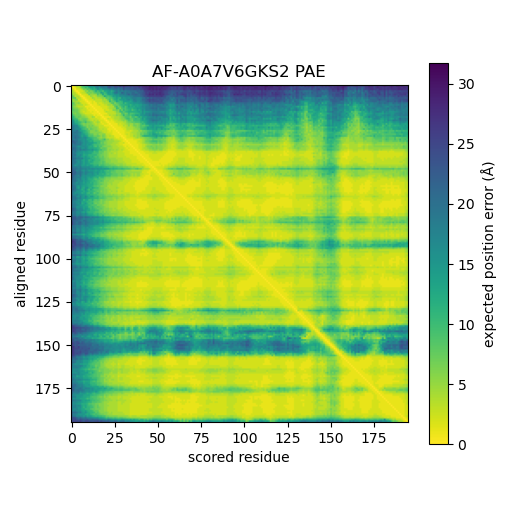 C . PHE A 1 108 ? 0.250 13.547 -6.536 1.00 90.88 108 PHE A C 1
ATOM 919 O O . PHE A 1 108 ? 0.013 13.687 -5.336 1.00 90.88 108 PHE A O 1
ATOM 926 N N . GLU A 1 109 ? -0.050 14.504 -7.416 1.00 91.75 109 GLU A N 1
ATOM 927 C CA . GLU A 1 109 ? -0.629 15.796 -7.030 1.00 91.75 109 GLU A CA 1
ATOM 928 C C . GLU A 1 109 ? -2.093 15.665 -6.592 1.00 91.75 109 GLU A C 1
ATOM 930 O O . GLU A 1 109 ? -2.475 16.237 -5.570 1.00 91.75 109 GLU A O 1
ATOM 935 N N . GLY A 1 110 ? -2.892 14.855 -7.294 1.00 94.38 110 GLY A N 1
ATOM 936 C CA . GLY A 1 110 ? -4.294 14.585 -6.965 1.00 94.38 110 GLY A CA 1
ATOM 937 C C . GLY A 1 110 ? -4.518 13.585 -5.827 1.00 94.38 110 GLY A C 1
ATOM 938 O O . GLY A 1 110 ? -5.664 13.234 -5.547 1.00 94.38 110 GLY A O 1
ATOM 939 N N . ASN A 1 111 ? -3.454 13.123 -5.161 1.00 93.88 111 ASN A N 1
ATOM 940 C CA . ASN A 1 111 ? -3.493 12.089 -4.122 1.00 93.88 111 ASN A CA 1
ATOM 941 C C . ASN A 1 111 ? -4.208 10.799 -4.572 1.00 93.88 111 ASN A C 1
ATOM 943 O O . ASN A 1 111 ? -4.933 10.159 -3.808 1.00 93.88 111 ASN A O 1
ATOM 947 N N . ASN A 1 112 ? -4.020 10.421 -5.834 1.00 96.69 112 ASN A N 1
ATOM 948 C CA . ASN A 1 112 ? -4.544 9.188 -6.402 1.00 96.69 112 ASN A CA 1
ATOM 949 C C . ASN A 1 112 ? -3.403 8.379 -7.016 1.00 96.69 112 ASN A C 1
ATOM 951 O O . ASN A 1 112 ? -3.316 8.153 -8.220 1.00 96.69 112 ASN A O 1
ATOM 955 N N . ASP A 1 113 ? -2.498 7.963 -6.149 1.00 97.12 113 ASP A N 1
ATOM 956 C CA . ASP A 1 113 ? -1.209 7.408 -6.504 1.00 97.12 113 ASP A CA 1
ATOM 957 C C . ASP A 1 113 ? -0.996 6.064 -5.795 1.00 97.12 113 ASP A C 1
ATOM 959 O O . ASP A 1 113 ? -0.861 5.979 -4.572 1.00 97.12 113 ASP A O 1
ATOM 963 N N . PHE A 1 114 ? -1.051 4.981 -6.566 1.00 98.25 114 PHE A N 1
ATOM 964 C CA . PHE A 1 114 ? -1.000 3.614 -6.058 1.00 98.25 114 PHE A CA 1
ATOM 965 C C . PHE A 1 114 ? -0.587 2.620 -7.145 1.00 98.25 114 PHE A C 1
ATOM 967 O O . PHE A 1 114 ? -0.804 2.834 -8.335 1.00 98.25 114 PHE A O 1
ATOM 974 N N . ALA A 1 115 ? -0.051 1.480 -6.729 1.00 98.44 115 ALA A N 1
ATOM 975 C CA . ALA A 1 115 ? 0.194 0.331 -7.586 1.00 98.44 115 ALA A CA 1
ATOM 976 C C . ALA A 1 115 ? -0.322 -0.948 -6.929 1.00 98.44 115 ALA A C 1
ATOM 978 O O . ALA A 1 115 ? -0.226 -1.122 -5.711 1.00 98.44 115 ALA A O 1
ATOM 979 N N . ILE A 1 116 ? -0.867 -1.833 -7.759 1.00 98.62 116 ILE A N 1
ATOM 980 C CA . ILE A 1 116 ? -1.475 -3.104 -7.387 1.00 98.62 116 ILE A CA 1
ATOM 981 C C . ILE A 1 116 ? -0.656 -4.217 -8.017 1.00 98.62 116 ILE A C 1
ATOM 983 O O . ILE A 1 116 ? -0.485 -4.294 -9.233 1.00 98.62 116 ILE A O 1
ATOM 987 N N . PHE A 1 117 ? -0.211 -5.119 -7.164 1.00 98.50 117 PHE A N 1
ATOM 988 C CA . PHE A 1 117 ? 0.585 -6.271 -7.512 1.00 98.50 117 PHE A CA 1
ATOM 989 C C . PHE A 1 117 ? -0.059 -7.556 -6.995 1.00 98.50 117 PHE A C 1
ATOM 991 O O . PHE A 1 117 ? -0.882 -7.535 -6.072 1.00 98.50 117 PHE A O 1
ATOM 998 N N . ARG A 1 118 ? 0.374 -8.699 -7.531 1.00 97.56 118 ARG A N 1
ATOM 999 C CA . ARG A 1 118 ? -0.023 -10.017 -7.030 1.00 97.56 118 ARG A CA 1
ATOM 1000 C C . ARG A 1 118 ? 1.128 -11.010 -7.067 1.00 97.56 118 ARG A C 1
ATOM 1002 O O . ARG A 1 118 ? 1.996 -10.965 -7.930 1.00 97.56 118 ARG A O 1
ATOM 1009 N N . HIS A 1 119 ? 1.129 -11.921 -6.101 1.00 97.19 119 HIS A N 1
ATOM 1010 C CA . HIS A 1 119 ? 2.028 -13.066 -6.079 1.00 97.19 119 HIS A CA 1
ATOM 1011 C C . HIS A 1 119 ? 1.383 -14.208 -5.284 1.00 97.19 119 HIS A C 1
ATOM 1013 O O . HIS A 1 119 ? 0.803 -13.976 -4.224 1.00 97.19 119 HIS A O 1
ATOM 1019 N N . GLU A 1 120 ? 1.491 -15.443 -5.774 1.00 95.19 120 GLU A N 1
ATOM 1020 C CA . GLU A 1 120 ? 0.813 -16.622 -5.204 1.00 95.19 120 GLU A CA 1
ATOM 1021 C C . GLU A 1 120 ? 1.259 -16.980 -3.777 1.00 95.19 120 GLU A C 1
ATOM 1023 O O . GLU A 1 120 ? 0.494 -17.540 -2.999 1.00 95.19 120 GLU A O 1
ATOM 1028 N N . SER A 1 121 ? 2.487 -16.615 -3.400 1.00 94.19 121 SER A N 1
ATOM 1029 C CA . SER A 1 121 ? 3.022 -16.880 -2.057 1.00 94.19 121 SER A CA 1
ATOM 1030 C C . SER A 1 121 ? 2.444 -15.974 -0.959 1.00 94.19 121 SER A C 1
ATOM 1032 O O . SER A 1 121 ? 2.753 -16.166 0.223 1.00 94.19 121 SER A O 1
ATOM 1034 N N . ILE A 1 122 ? 1.628 -14.976 -1.318 1.00 95.31 122 ILE A N 1
ATOM 1035 C CA . ILE A 1 122 ? 0.973 -14.087 -0.357 1.00 95.31 122 ILE A CA 1
ATOM 1036 C C . ILE A 1 122 ? -0.330 -14.726 0.116 1.00 95.31 122 ILE A C 1
ATOM 1038 O O . ILE A 1 122 ? -1.273 -14.895 -0.648 1.00 95.31 122 ILE A O 1
ATOM 1042 N N . THR A 1 123 ? -0.384 -15.048 1.408 1.00 94.56 123 THR A N 1
ATOM 1043 C CA . THR A 1 123 ? -1.520 -15.751 2.030 1.00 94.56 123 THR A CA 1
ATOM 1044 C C . THR A 1 123 ? -2.086 -15.024 3.251 1.00 94.56 123 THR A C 1
ATOM 1046 O O . THR A 1 123 ? -2.826 -15.605 4.043 1.00 94.56 123 THR A O 1
ATOM 1049 N N . LYS A 1 124 ? -1.651 -13.785 3.486 1.00 94.31 124 LYS A N 1
ATOM 1050 C CA . LYS A 1 124 ? -2.087 -12.926 4.592 1.00 94.31 124 LYS A CA 1
ATOM 1051 C C . LYS A 1 124 ? -2.222 -11.511 4.056 1.00 94.31 124 LYS A C 1
ATOM 1053 O O . LYS A 1 124 ? -1.490 -11.147 3.144 1.00 94.31 124 LYS A O 1
ATOM 1058 N N . GLY A 1 125 ? -3.144 -10.741 4.621 1.00 95.19 125 GLY A N 1
ATOM 1059 C CA . GLY A 1 125 ? -3.430 -9.382 4.187 1.00 95.19 125 GLY A CA 1
ATOM 1060 C C . GLY A 1 125 ? -4.112 -8.576 5.279 1.00 95.19 125 GLY A C 1
ATOM 1061 O O . GLY A 1 125 ? -4.792 -9.136 6.139 1.00 95.19 125 GLY A O 1
ATOM 1062 N N . LEU A 1 126 ? -3.902 -7.265 5.243 1.00 95.50 126 LEU A N 1
ATOM 1063 C CA . LEU A 1 126 ? -4.692 -6.303 5.996 1.00 95.50 126 LEU A CA 1
ATOM 1064 C C . LEU A 1 126 ? -6.084 -6.191 5.376 1.00 95.50 126 LEU A C 1
ATOM 1066 O O . LEU A 1 126 ? -6.258 -6.423 4.181 1.00 95.50 126 LEU A O 1
ATOM 1070 N N . PHE A 1 127 ? -7.068 -5.805 6.178 1.00 96.00 127 PHE A N 1
ATOM 1071 C CA . PHE A 1 127 ? -8.421 -5.561 5.689 1.00 96.00 127 PHE A CA 1
ATOM 1072 C C . PHE A 1 127 ? -8.611 -4.068 5.416 1.00 96.00 127 PHE A C 1
ATOM 1074 O O . PHE A 1 127 ? -8.167 -3.264 6.239 1.00 96.00 127 PHE A O 1
ATOM 1081 N N . PRO A 1 128 ? -9.285 -3.676 4.324 1.00 97.12 128 PRO A N 1
ATOM 1082 C CA . PRO A 1 128 ? -9.645 -2.282 4.108 1.00 97.12 128 PRO A CA 1
ATOM 1083 C C . PRO A 1 128 ? -10.707 -1.826 5.117 1.00 97.12 128 PRO A C 1
ATOM 1085 O O . PRO A 1 128 ? -11.484 -2.637 5.633 1.00 97.12 128 PRO A O 1
ATOM 1088 N N . ALA A 1 129 ? -10.734 -0.529 5.403 1.00 94.81 129 ALA A N 1
ATOM 1089 C CA . ALA A 1 129 ? -11.799 0.106 6.161 1.00 94.81 129 ALA A CA 1
ATOM 1090 C C . ALA A 1 129 ? -13.039 0.280 5.274 1.00 94.81 129 ALA A C 1
ATOM 1092 O O . ALA A 1 129 ? -12.932 0.711 4.127 1.00 94.81 129 ALA A O 1
ATOM 1093 N N . THR A 1 130 ? -14.210 -0.062 5.809 1.00 87.44 130 THR A N 1
ATOM 1094 C CA . THR A 1 130 ? -15.509 0.135 5.146 1.00 87.44 130 THR A CA 1
ATOM 1095 C C . THR A 1 130 ? -16.253 1.356 5.671 1.00 87.44 130 THR A C 1
ATOM 1097 O O . THR A 1 130 ? -16.960 2.002 4.905 1.00 87.44 130 THR A O 1
ATOM 1100 N N . ASP A 1 131 ? -16.069 1.677 6.956 1.00 84.56 131 ASP A N 1
ATOM 1101 C CA . ASP A 1 131 ? -16.878 2.669 7.669 1.00 84.56 131 ASP A CA 1
ATOM 1102 C C . ASP A 1 131 ? -16.006 3.735 8.350 1.00 84.56 131 ASP A C 1
ATOM 1104 O O . ASP A 1 131 ? -16.087 4.916 8.014 1.00 84.56 131 ASP A O 1
ATOM 1108 N N . ASP A 1 132 ? -15.140 3.332 9.287 1.00 85.56 132 ASP A N 1
ATOM 1109 C CA . ASP A 1 132 ? -14.231 4.253 9.979 1.00 85.56 132 ASP A CA 1
ATOM 1110 C C . ASP A 1 132 ? -12.996 4.555 9.121 1.00 85.56 132 ASP A C 1
ATOM 1112 O O . ASP A 1 132 ? -11.994 3.839 9.159 1.00 85.56 132 ASP A O 1
ATOM 1116 N N . ILE A 1 133 ? -13.087 5.622 8.333 1.00 89.31 133 ILE A N 1
ATOM 1117 C CA . ILE A 1 133 ? -12.015 6.090 7.447 1.00 89.31 133 ILE A CA 1
ATOM 1118 C C . ILE A 1 133 ? -11.024 7.043 8.134 1.00 89.31 133 ILE A C 1
ATOM 1120 O O . ILE A 1 133 ? -10.169 7.616 7.462 1.00 89.31 133 ILE A O 1
ATOM 1124 N N . ASN A 1 134 ? -11.122 7.244 9.453 1.00 89.12 134 ASN A N 1
ATOM 1125 C CA . ASN A 1 134 ? -10.242 8.178 10.153 1.00 89.12 134 ASN A CA 1
ATOM 1126 C C . ASN A 1 134 ? -8.819 7.596 10.275 1.00 89.12 134 ASN A C 1
ATOM 1128 O O . ASN A 1 134 ? -8.641 6.534 10.879 1.00 89.12 134 ASN A O 1
ATOM 1132 N N . PRO A 1 135 ? -7.789 8.267 9.730 1.00 87.81 135 PRO A N 1
ATOM 1133 C CA . PRO A 1 135 ? -6.415 7.791 9.824 1.00 87.81 135 PRO A CA 1
ATOM 1134 C C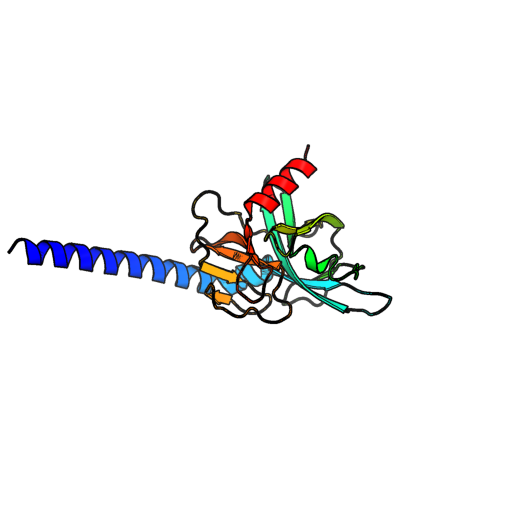 . PRO A 1 135 ? -5.860 8.009 11.236 1.00 87.81 135 PRO A C 1
ATOM 1136 O O . PRO A 1 135 ? -5.970 9.098 11.797 1.00 87.81 135 PRO A O 1
ATOM 1139 N N . GLU A 1 136 ? -5.221 6.984 11.800 1.00 85.31 136 GLU A N 1
ATOM 1140 C CA . GLU A 1 136 ? -4.596 7.060 13.129 1.00 85.31 136 GLU A CA 1
ATOM 1141 C C . GLU A 1 136 ? -3.131 6.616 13.139 1.00 85.31 136 GLU A C 1
ATOM 1143 O O . GLU A 1 136 ? -2.352 7.110 13.957 1.00 85.31 136 GLU A O 1
ATOM 1148 N N . PHE A 1 137 ? -2.722 5.723 12.232 1.00 85.69 137 PHE A N 1
ATOM 1149 C CA . PHE A 1 137 ? -1.345 5.229 12.179 1.00 85.69 137 PHE A CA 1
ATOM 1150 C C . PHE A 1 137 ? -0.844 4.983 10.764 1.00 85.69 137 PHE A C 1
ATOM 1152 O O . PHE A 1 137 ? -1.613 4.726 9.843 1.00 85.69 137 PHE A O 1
ATOM 1159 N N . ILE A 1 138 ? 0.478 4.967 10.637 1.00 87.12 138 ILE A N 1
ATOM 1160 C CA . ILE A 1 138 ? 1.216 4.528 9.456 1.00 87.12 138 ILE A CA 1
ATOM 1161 C C . ILE A 1 138 ? 2.084 3.340 9.871 1.00 87.12 138 ILE A C 1
ATOM 1163 O O . ILE A 1 138 ? 2.841 3.433 10.845 1.00 87.12 138 ILE A O 1
ATOM 1167 N N . LEU A 1 139 ? 1.999 2.231 9.130 1.00 85.12 139 LEU A N 1
ATOM 1168 C CA . LEU A 1 139 ? 2.851 1.060 9.359 1.00 85.12 139 LEU A CA 1
ATOM 1169 C C . LEU A 1 139 ? 3.990 1.008 8.336 1.00 85.12 139 LEU A C 1
ATOM 1171 O O . LEU A 1 139 ? 3.795 0.599 7.197 1.00 85.12 139 LEU A O 1
ATOM 1175 N N . GLY A 1 140 ? 5.195 1.401 8.738 1.00 73.50 140 GLY A N 1
ATOM 1176 C CA . GLY A 1 140 ? 6.389 1.290 7.903 1.00 73.50 140 GLY A CA 1
ATOM 1177 C C . GLY A 1 140 ? 7.064 -0.081 7.992 1.00 73.50 140 GLY A C 1
ATOM 1178 O O . GLY A 1 140 ? 6.725 -0.927 8.820 1.00 73.50 140 GLY A O 1
ATOM 1179 N N . SER A 1 141 ? 8.106 -0.278 7.179 1.00 62.38 141 SER A N 1
ATOM 1180 C CA . SER A 1 141 ? 8.914 -1.506 7.174 1.00 62.38 141 SER A CA 1
ATOM 1181 C C . SER A 1 141 ? 9.760 -1.726 8.442 1.00 62.38 141 SER A C 1
ATOM 1183 O O . SER A 1 141 ? 10.497 -2.701 8.530 1.00 62.38 141 SER A O 1
ATOM 1185 N N . SER A 1 142 ? 9.756 -0.792 9.389 1.00 57.72 142 SER A N 1
ATOM 1186 C CA . SER A 1 142 ? 10.531 -0.890 10.635 1.00 57.72 142 SER A CA 1
ATOM 1187 C C . SER A 1 142 ? 9.999 -0.002 11.763 1.00 57.72 142 SER A C 1
ATOM 1189 O O . SER A 1 142 ? 10.575 0.008 12.848 1.00 57.72 142 SER A O 1
ATOM 1191 N N . ILE A 1 143 ? 8.916 0.751 11.540 1.00 63.53 143 ILE A N 1
ATOM 1192 C CA . ILE A 1 143 ? 8.439 1.797 12.453 1.00 63.53 143 ILE A CA 1
ATOM 1193 C C . ILE A 1 143 ? 6.906 1.876 12.380 1.00 63.53 143 ILE A C 1
ATOM 1195 O O . ILE A 1 143 ? 6.347 1.910 11.285 1.00 63.53 143 ILE A O 1
ATOM 1199 N N . ILE A 1 144 ? 6.234 1.955 13.535 1.00 65.00 144 ILE A N 1
ATOM 1200 C CA . ILE A 1 144 ? 4.867 2.495 13.625 1.00 65.00 144 ILE A CA 1
ATOM 1201 C C . ILE A 1 144 ? 4.987 3.994 13.837 1.00 65.00 144 ILE A C 1
ATOM 1203 O O . ILE A 1 144 ? 5.694 4.427 14.751 1.00 65.00 144 ILE A O 1
ATOM 1207 N N . LYS A 1 145 ? 4.264 4.779 13.046 1.00 68.25 145 LYS A N 1
ATOM 1208 C CA . LYS A 1 145 ? 4.100 6.209 13.306 1.00 68.25 145 LYS A CA 1
ATOM 1209 C C . LYS A 1 145 ? 2.648 6.498 13.636 1.00 68.25 145 LYS A C 1
ATOM 1211 O O . LYS A 1 145 ? 1.748 5.957 12.998 1.00 68.25 145 LYS A O 1
ATOM 1216 N N . ILE A 1 146 ? 2.433 7.347 14.636 1.00 62.06 146 ILE A N 1
ATOM 1217 C CA . ILE A 1 146 ? 1.134 7.992 14.826 1.00 62.06 146 ILE A CA 1
ATOM 1218 C C . ILE A 1 146 ? 0.914 8.875 13.599 1.00 62.06 146 ILE A C 1
ATOM 1220 O O . ILE A 1 146 ? 1.833 9.579 13.176 1.00 62.06 146 ILE A O 1
ATOM 1224 N N . PHE A 1 147 ? -0.270 8.780 13.006 1.00 62.62 147 PHE A N 1
ATOM 1225 C CA . PHE A 1 147 ? -0.643 9.634 11.895 1.00 62.62 147 PHE A CA 1
ATOM 1226 C C . PHE A 1 147 ? -0.795 11.070 12.398 1.00 62.62 147 PHE A C 1
ATOM 1228 O O . PHE A 1 147 ? -1.529 11.336 13.348 1.00 62.62 147 PHE A O 1
ATOM 1235 N N . ASP A 1 148 ? -0.092 11.983 11.749 1.00 60.47 148 ASP A N 1
ATOM 1236 C CA . ASP A 1 148 ? -0.166 13.418 11.978 1.00 60.47 148 ASP A CA 1
ATOM 1237 C C . ASP A 1 148 ? -0.046 14.074 10.600 1.00 60.47 148 ASP A C 1
ATOM 1239 O O . ASP A 1 148 ? 0.792 13.663 9.794 1.00 60.47 148 ASP A O 1
ATOM 1243 N N . SER A 1 149 ? -0.885 15.069 10.313 1.00 55.59 149 SER A N 1
ATOM 1244 C CA . SER A 1 149 ? -0.799 15.852 9.075 1.00 55.59 149 SER A CA 1
ATOM 1245 C C . SER A 1 149 ? 0.524 16.616 8.948 1.00 55.59 149 SER A C 1
ATOM 1247 O O . SER A 1 149 ? 0.866 17.056 7.859 1.00 55.59 149 SER A O 1
ATOM 1249 N N . ASP A 1 150 ? 1.272 16.754 10.048 1.00 51.84 150 ASP A N 1
ATOM 1250 C CA . ASP A 1 150 ? 2.621 17.323 10.077 1.00 51.84 150 ASP A CA 1
ATOM 1251 C C . ASP A 1 150 ? 3.723 16.256 10.277 1.00 51.84 150 ASP A C 1
ATOM 1253 O O . ASP A 1 150 ? 4.919 16.587 10.326 1.00 51.84 150 ASP A O 1
ATOM 1257 N N . ALA A 1 151 ? 3.371 14.963 10.383 1.00 52.19 151 ALA A N 1
ATOM 1258 C CA . ALA A 1 151 ? 4.363 13.898 10.523 1.00 52.19 151 ALA A CA 1
ATOM 1259 C C . ALA A 1 151 ? 5.172 13.756 9.236 1.00 52.19 151 ALA A C 1
ATOM 1261 O O . ALA A 1 151 ? 4.678 13.338 8.192 1.00 52.19 151 ALA A O 1
ATOM 1262 N N . ARG A 1 152 ? 6.476 14.014 9.351 1.00 55.75 152 ARG A N 1
ATOM 1263 C CA . ARG A 1 152 ? 7.429 13.761 8.274 1.00 55.75 152 ARG A CA 1
ATOM 1264 C C . ARG A 1 152 ? 7.626 12.253 8.080 1.00 55.75 152 ARG A C 1
ATOM 1266 O O . ARG A 1 152 ? 8.244 11.586 8.920 1.00 55.75 152 ARG A O 1
ATOM 1273 N N . ALA A 1 153 ? 7.141 11.701 6.971 1.00 55.34 153 ALA A N 1
ATOM 1274 C CA . ALA A 1 153 ? 7.518 10.353 6.553 1.00 55.34 153 ALA A CA 1
ATOM 1275 C C . ALA A 1 153 ? 9.006 10.322 6.168 1.00 55.34 153 ALA A C 1
ATOM 1277 O O . ALA A 1 153 ? 9.538 11.267 5.579 1.00 55.34 153 ALA A O 1
ATOM 1278 N N . ALA A 1 154 ? 9.692 9.244 6.538 1.00 58.56 154 ALA A N 1
ATOM 1279 C CA . ALA A 1 154 ? 11.093 9.044 6.192 1.00 58.56 154 ALA A CA 1
ATOM 1280 C C . ALA A 1 154 ? 11.215 8.561 4.737 1.00 58.56 154 ALA A C 1
ATOM 1282 O O . ALA A 1 154 ? 10.297 7.956 4.183 1.00 58.56 154 ALA A O 1
ATOM 1283 N N . TYR A 1 155 ? 12.368 8.810 4.111 1.00 61.78 155 TYR A N 1
ATOM 1284 C CA . TYR A 1 155 ? 12.646 8.325 2.758 1.00 61.78 155 TYR A CA 1
ATOM 1285 C C . TYR A 1 155 ? 12.458 6.800 2.669 1.00 61.78 155 TYR A C 1
ATOM 1287 O O . TYR A 1 155 ? 13.031 6.058 3.467 1.00 61.78 155 TYR A O 1
ATOM 1295 N N . GLY A 1 156 ? 11.678 6.343 1.685 1.00 63.88 156 GLY A N 1
ATOM 1296 C CA . GLY A 1 156 ? 11.361 4.926 1.475 1.00 63.88 156 GLY A CA 1
ATOM 1297 C C . GLY A 1 156 ? 10.076 4.436 2.149 1.00 63.88 156 GLY A C 1
ATOM 1298 O O . GLY A 1 156 ? 9.722 3.282 1.947 1.00 63.88 156 GLY A O 1
ATOM 1299 N N . GLU A 1 157 ? 9.356 5.281 2.898 1.00 82.75 157 GLU A N 1
ATOM 1300 C CA . GLU A 1 157 ? 8.077 4.902 3.523 1.00 82.75 157 GLU A CA 1
ATOM 1301 C C . GLU A 1 157 ? 6.861 5.035 2.595 1.00 82.75 157 GLU A C 1
ATOM 1303 O O . GLU A 1 157 ? 5.786 4.542 2.940 1.00 82.75 157 GLU A O 1
ATOM 1308 N N . SER A 1 158 ? 7.007 5.661 1.424 1.00 90.06 158 SER A N 1
ATOM 1309 C CA . SER A 1 158 ? 5.948 5.692 0.411 1.00 90.06 158 SER A CA 1
ATOM 1310 C C . SER A 1 158 ? 5.456 4.278 0.105 1.00 90.06 158 SER A C 1
ATOM 1312 O O . SER A 1 158 ? 6.256 3.359 -0.071 1.00 90.06 158 SER A O 1
ATOM 1314 N N . GLY A 1 159 ? 4.138 4.118 0.066 1.00 94.19 159 GLY A N 1
ATOM 1315 C CA . GLY A 1 159 ? 3.451 2.840 -0.070 1.00 94.19 159 GLY A CA 1
ATOM 1316 C C . GLY A 1 159 ? 3.111 2.151 1.256 1.00 94.19 159 GLY A C 1
ATOM 1317 O O . GLY A 1 159 ? 2.474 1.102 1.241 1.00 94.19 159 GLY A O 1
ATOM 1318 N N . SER A 1 160 ? 3.473 2.728 2.409 1.00 94.06 160 SER A N 1
ATOM 1319 C CA . SER A 1 160 ? 3.027 2.227 3.720 1.00 94.06 160 SER A CA 1
ATOM 1320 C C . SER A 1 160 ? 1.502 2.326 3.863 1.00 94.06 160 SER A C 1
ATOM 1322 O O . SER A 1 160 ? 0.924 3.335 3.452 1.00 94.06 160 SER A O 1
ATOM 1324 N N . PRO A 1 161 ? 0.823 1.340 4.473 1.00 94.81 161 PRO A N 1
ATOM 1325 C CA . PRO A 1 161 ? -0.596 1.457 4.756 1.00 94.81 161 PRO A CA 1
ATOM 1326 C C . PRO A 1 161 ? -0.827 2.489 5.859 1.00 94.81 161 PRO A C 1
ATOM 1328 O O . PRO A 1 161 ? -0.170 2.470 6.908 1.00 94.81 161 PRO A O 1
ATOM 1331 N N . VAL A 1 162 ? -1.808 3.351 5.620 1.00 93.69 162 VAL A N 1
ATOM 1332 C CA . VAL A 1 162 ? -2.424 4.196 6.640 1.00 93.69 162 VAL A CA 1
ATOM 1333 C C . VAL A 1 162 ? -3.608 3.427 7.210 1.00 93.69 162 VAL A C 1
ATOM 1335 O O . VAL A 1 162 ? -4.431 2.913 6.448 1.00 93.69 162 VAL A O 1
ATOM 1338 N N . ILE A 1 163 ? -3.688 3.311 8.534 1.00 91.50 163 ILE A N 1
ATOM 1339 C CA . ILE A 1 163 ? -4.707 2.516 9.227 1.00 91.50 163 ILE A CA 1
ATOM 1340 C C . ILE A 1 163 ? -5.457 3.329 10.287 1.00 91.50 163 ILE A C 1
ATOM 1342 O O . ILE A 1 163 ? -4.915 4.280 10.854 1.00 91.50 163 ILE A O 1
ATOM 1346 N N . ASN A 1 164 ? -6.689 2.917 10.581 1.00 89.38 164 ASN A N 1
ATOM 1347 C CA . ASN A 1 164 ? -7.478 3.417 11.710 1.00 89.38 164 ASN A CA 1
ATOM 1348 C C . ASN A 1 164 ? -7.157 2.651 13.014 1.00 89.38 164 ASN A C 1
ATOM 1350 O O . ASN A 1 164 ? -6.354 1.708 13.026 1.00 89.38 164 ASN A O 1
ATOM 1354 N N . SER A 1 165 ? -7.820 3.002 14.121 1.00 82.00 165 SER A N 1
ATOM 1355 C CA . SER A 1 165 ? -7.638 2.307 15.409 1.00 82.00 165 SER A CA 1
ATOM 1356 C C . SER A 1 165 ? -8.158 0.870 15.468 1.00 82.00 165 SER A C 1
ATOM 1358 O O . SER A 1 165 ? -7.913 0.168 16.449 1.00 82.00 165 SER A O 1
ATOM 1360 N N . GLU A 1 166 ? -8.830 0.395 14.425 1.00 84.69 166 GLU A N 1
ATOM 1361 C CA . GLU A 1 166 ? -9.261 -0.998 14.274 1.00 84.69 166 GLU A CA 1
ATOM 1362 C C . GLU A 1 166 ? -8.308 -1.820 13.394 1.00 84.69 166 GLU A C 1
ATOM 1364 O O . GLU A 1 166 ? -8.620 -2.950 13.013 1.00 84.69 166 GLU A O 1
ATOM 1369 N N . CYS A 1 167 ? -7.129 -1.269 13.076 1.00 86.00 167 CYS A N 1
ATOM 1370 C CA . CYS A 1 167 ? -6.134 -1.883 12.194 1.00 86.00 167 CYS A CA 1
ATOM 1371 C C . CYS A 1 167 ? -6.660 -2.147 10.771 1.00 86.00 167 CYS A C 1
ATOM 1373 O O . CYS A 1 167 ? -6.195 -3.070 10.092 1.00 86.00 167 CYS A O 1
ATOM 1375 N N . LYS A 1 168 ? -7.636 -1.353 10.317 1.00 92.31 168 LYS A N 1
ATOM 1376 C CA . LYS A 1 168 ? -8.155 -1.390 8.947 1.00 92.31 168 LYS A CA 1
ATOM 1377 C C . LYS A 1 168 ? -7.459 -0.339 8.097 1.00 92.31 168 LYS A C 1
ATOM 1379 O O . LYS A 1 168 ? -7.214 0.766 8.568 1.00 92.31 168 LYS A O 1
ATOM 1384 N N . VAL A 1 169 ? -7.147 -0.684 6.851 1.00 95.88 169 VAL A N 1
ATOM 1385 C CA . VAL A 1 169 ? -6.468 0.208 5.904 1.00 95.88 169 VAL A CA 1
ATOM 1386 C C . VAL A 1 169 ? -7.438 1.272 5.422 1.00 95.88 169 VAL A C 1
ATOM 1388 O O . VAL A 1 169 ? -8.439 0.938 4.797 1.00 95.88 169 VAL A O 1
ATOM 1391 N N . VAL A 1 170 ? -7.116 2.533 5.681 1.00 97.00 170 VAL A N 1
ATOM 1392 C CA . VAL A 1 170 ? -7.852 3.701 5.175 1.00 97.00 170 VAL A CA 1
ATOM 1393 C C . VAL A 1 170 ? -7.165 4.319 3.956 1.00 97.00 170 VAL A C 1
ATOM 1395 O O . VAL A 1 170 ? -7.808 5.009 3.172 1.00 97.00 170 VAL A O 1
ATOM 1398 N N . GLY A 1 171 ? -5.878 4.026 3.738 1.00 96.69 171 GLY A N 1
ATOM 1399 C CA . GLY A 1 171 ? -5.169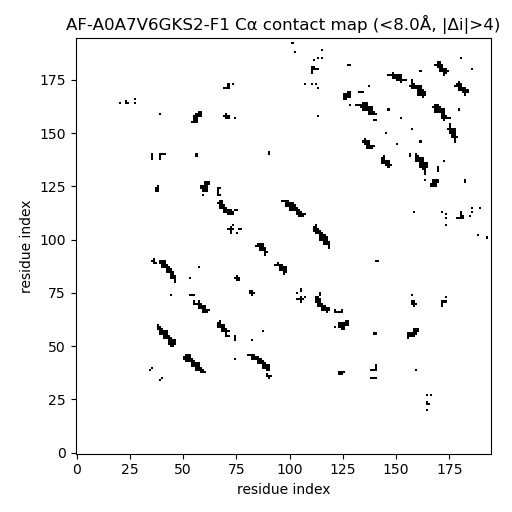 4.518 2.564 1.00 96.69 171 GLY A CA 1
ATOM 1400 C C . GLY A 1 171 ? -3.742 4.015 2.391 1.00 96.69 171 GLY A C 1
ATOM 1401 O O . GLY A 1 171 ? -3.251 3.177 3.149 1.00 96.69 171 GLY A O 1
ATOM 1402 N N . VAL A 1 172 ? -3.081 4.552 1.368 1.00 96.88 172 VAL A N 1
ATOM 1403 C CA . VAL A 1 172 ? -1.687 4.282 0.993 1.00 96.88 172 VAL A CA 1
ATOM 1404 C C . VAL A 1 172 ? -0.897 5.576 1.121 1.00 96.88 172 VAL A C 1
ATOM 1406 O O . VAL A 1 172 ? -1.189 6.531 0.412 1.00 96.88 172 VAL A O 1
ATOM 1409 N N . LEU A 1 173 ? 0.094 5.632 2.006 1.00 94.25 173 LEU A N 1
ATOM 1410 C CA . LEU A 1 173 ? 0.929 6.819 2.188 1.00 94.25 173 LEU A CA 1
ATOM 1411 C C . LEU A 1 173 ? 1.706 7.133 0.903 1.00 94.25 173 LEU A C 1
ATOM 1413 O O . LEU A 1 173 ? 2.412 6.264 0.391 1.00 94.25 173 LEU A O 1
ATOM 1417 N N . ILE A 1 174 ? 1.635 8.372 0.420 1.00 91.88 174 ILE A N 1
ATOM 1418 C CA . ILE A 1 174 ? 2.316 8.783 -0.819 1.00 91.88 174 ILE A CA 1
ATOM 1419 C C . ILE A 1 174 ? 3.288 9.942 -0.608 1.00 91.88 174 ILE A C 1
ATOM 1421 O O . ILE A 1 174 ? 4.311 9.999 -1.286 1.00 91.88 174 ILE A O 1
ATOM 1425 N N . LYS A 1 175 ? 3.033 10.828 0.360 1.00 87.81 175 LYS A N 1
ATOM 1426 C CA . LYS A 1 175 ? 3.846 12.028 0.592 1.00 87.81 175 LYS A CA 1
ATOM 1427 C C . LYS A 1 175 ? 4.493 12.013 1.964 1.00 87.81 175 LYS A C 1
ATOM 1429 O O . LYS A 1 175 ? 3.965 11.473 2.934 1.00 87.81 175 LYS A O 1
ATOM 1434 N N . SER A 1 176 ? 5.645 12.674 2.059 1.00 76.75 176 SER A N 1
ATOM 1435 C CA . SER A 1 176 ? 6.325 12.858 3.340 1.00 76.75 176 SER A CA 1
ATOM 1436 C C . SER A 1 176 ? 5.547 13.733 4.312 1.00 76.75 176 SER A C 1
ATOM 1438 O O . SER A 1 176 ? 5.881 13.735 5.482 1.00 76.75 176 SER A O 1
ATOM 1440 N N . THR A 1 177 ? 4.552 14.479 3.850 1.00 76.44 177 THR A N 1
ATOM 1441 C CA . THR A 1 177 ? 3.674 15.343 4.649 1.00 76.44 177 THR A CA 1
ATOM 1442 C C . THR A 1 177 ? 2.407 14.619 5.126 1.00 76.44 177 THR A C 1
ATOM 1444 O O . THR A 1 177 ? 1.486 15.247 5.625 1.00 76.44 177 THR A O 1
ATOM 1447 N N . GLY A 1 178 ? 2.363 13.286 5.018 1.00 79.44 178 GLY A N 1
ATOM 1448 C CA . GLY A 1 178 ? 1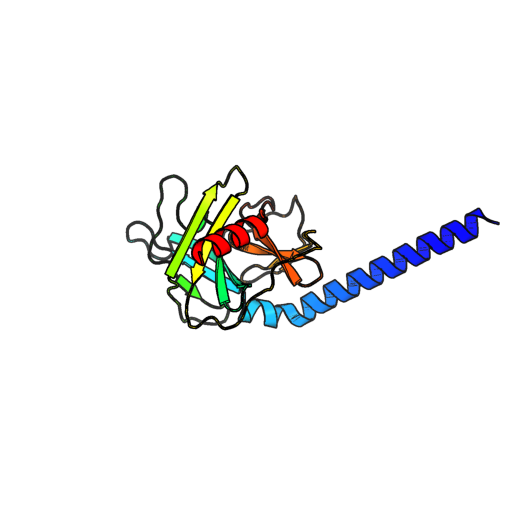.275 12.473 5.562 1.00 79.44 178 GLY A CA 1
ATOM 1449 C C . GLY A 1 178 ? 0.092 12.281 4.614 1.00 79.44 178 GLY A C 1
ATOM 1450 O O . GLY A 1 178 ? -0.803 11.499 4.931 1.00 79.44 178 GLY A O 1
ATOM 1451 N N . GLU A 1 179 ? 0.069 12.914 3.438 1.00 89.69 179 GLU A N 1
ATOM 1452 C CA . GLU A 1 179 ? -0.979 12.649 2.455 1.00 89.69 179 GLU A CA 1
ATOM 1453 C C . GLU A 1 179 ? -0.901 11.215 1.928 1.00 89.69 179 GLU A C 1
ATOM 1455 O O . GLU A 1 179 ? 0.171 10.628 1.716 1.00 89.69 179 GLU A O 1
ATOM 1460 N N . TYR A 1 180 ? -2.084 10.664 1.692 1.00 93.75 180 TYR A N 1
ATOM 1461 C CA . TYR A 1 180 ? -2.287 9.290 1.286 1.00 93.75 180 TYR A CA 1
ATOM 1462 C C . TYR A 1 180 ? -3.346 9.200 0.189 1.00 93.75 180 TYR A C 1
ATOM 1464 O O . TYR A 1 180 ? -4.253 10.028 0.104 1.00 93.75 180 TYR A O 1
ATOM 1472 N N . THR A 1 181 ? -3.243 8.154 -0.619 1.00 97.00 181 THR A N 1
ATOM 1473 C CA . THR A 1 181 ? -4.304 7.725 -1.527 1.00 97.00 181 THR A CA 1
ATOM 1474 C C . THR A 1 181 ? -5.384 7.006 -0.733 1.00 97.00 181 THR A C 1
ATOM 1476 O O . THR A 1 181 ? -5.077 6.045 -0.025 1.00 97.00 181 THR A O 1
ATOM 1479 N N . ASP A 1 182 ? -6.640 7.439 -0.858 1.00 96.69 182 ASP A N 1
ATOM 1480 C CA . ASP A 1 182 ? -7.793 6.774 -0.234 1.00 96.69 182 ASP A CA 1
ATOM 1481 C C . ASP A 1 182 ? -7.871 5.305 -0.684 1.00 96.69 182 ASP A C 1
ATOM 1483 O O . ASP A 1 182 ? -7.806 4.998 -1.882 1.00 96.69 182 ASP A O 1
ATOM 1487 N N . ILE A 1 183 ? -8.027 4.384 0.273 1.00 97.94 183 ILE A N 1
ATOM 1488 C CA . ILE A 1 183 ? -8.131 2.950 -0.008 1.00 97.94 183 ILE A CA 1
ATOM 1489 C C . ILE A 1 183 ? -9.254 2.644 -1.002 1.00 97.94 183 ILE A C 1
ATOM 1491 O O . ILE A 1 183 ? -9.109 1.743 -1.826 1.00 97.94 183 ILE A O 1
ATOM 1495 N N . LYS A 1 184 ? -10.340 3.425 -1.000 1.00 97.00 184 LYS A N 1
ATOM 1496 C CA . LYS A 1 184 ? -11.458 3.277 -1.936 1.00 97.00 184 LYS A CA 1
ATOM 1497 C C . LYS A 1 184 ? -11.009 3.365 -3.393 1.00 97.00 184 LYS A C 1
ATOM 1499 O O . LYS A 1 184 ? -11.527 2.625 -4.227 1.00 97.00 184 LYS A O 1
ATOM 1504 N N . ASN A 1 185 ? -10.037 4.219 -3.710 1.00 97.56 185 ASN A N 1
ATOM 1505 C CA . ASN A 1 185 ? -9.507 4.332 -5.071 1.00 97.56 185 ASN A CA 1
ATOM 1506 C C . ASN A 1 185 ? -8.792 3.045 -5.496 1.00 97.56 185 ASN A C 1
ATOM 1508 O O . ASN A 1 185 ? -8.995 2.568 -6.613 1.00 97.56 185 ASN A O 1
ATOM 1512 N N . VAL A 1 186 ? -8.037 2.437 -4.577 1.00 98.06 186 VAL A N 1
ATOM 1513 C CA . VAL A 1 186 ? -7.381 1.141 -4.789 1.00 98.06 186 VAL A CA 1
ATOM 1514 C C . VAL A 1 186 ? -8.420 0.032 -4.973 1.00 98.06 186 VAL A C 1
ATOM 1516 O O . VAL A 1 186 ? -8.316 -0.745 -5.919 1.00 98.06 186 VAL A O 1
ATOM 1519 N N . LEU A 1 187 ? -9.450 -0.028 -4.119 1.00 97.75 187 LEU A N 1
ATOM 1520 C CA . LEU A 1 187 ? -10.509 -1.044 -4.211 1.00 97.75 187 LEU A CA 1
ATOM 1521 C C . LEU A 1 187 ? -11.295 -0.944 -5.523 1.00 97.75 187 LEU A C 1
ATOM 1523 O O . LEU A 1 187 ? -11.519 -1.959 -6.174 1.00 97.75 187 LEU A O 1
ATOM 1527 N N . ASN A 1 188 ? -11.644 0.271 -5.953 1.00 97.44 188 ASN A N 1
ATOM 1528 C CA . ASN A 1 188 ? -12.314 0.498 -7.236 1.00 97.44 188 ASN A CA 1
ATOM 1529 C C . ASN A 1 188 ? -11.458 0.032 -8.422 1.00 97.44 188 ASN A C 1
ATOM 1531 O O . ASN A 1 188 ? -11.992 -0.451 -9.418 1.00 97.44 188 ASN A O 1
ATOM 1535 N N . ALA A 1 189 ? -10.136 0.202 -8.345 1.00 97.81 189 ALA A N 1
ATOM 1536 C CA . ALA A 1 189 ? -9.232 -0.291 -9.375 1.00 97.81 189 ALA A CA 1
ATOM 1537 C C . ALA A 1 189 ? -9.135 -1.821 -9.361 1.00 97.81 189 ALA A C 1
ATOM 1539 O O . ALA A 1 189 ? -9.146 -2.422 -10.430 1.00 97.81 189 ALA A O 1
ATOM 1540 N N . ILE A 1 190 ? -9.112 -2.452 -8.180 1.00 97.88 190 ILE A N 1
ATOM 1541 C CA . ILE A 1 190 ? -9.184 -3.917 -8.058 1.00 97.88 190 ILE A CA 1
ATOM 1542 C C . ILE A 1 190 ? -10.485 -4.450 -8.665 1.00 97.88 190 ILE A C 1
ATOM 1544 O O . ILE A 1 190 ? -10.447 -5.420 -9.414 1.00 97.88 190 ILE A O 1
ATOM 1548 N N . ASP A 1 191 ? -11.616 -3.803 -8.387 1.00 97.44 191 ASP A N 1
ATOM 1549 C CA . ASP A 1 191 ? -12.920 -4.234 -8.894 1.00 97.44 191 ASP A CA 1
ATOM 1550 C C . ASP A 1 191 ? -12.958 -4.278 -10.427 1.00 97.44 191 ASP A C 1
ATOM 1552 O O . ASP A 1 191 ? -13.465 -5.242 -10.988 1.00 97.44 191 ASP A O 1
ATOM 1556 N N . ARG A 1 192 ? -12.333 -3.304 -11.098 1.00 96.50 192 ARG A N 1
ATOM 1557 C CA . ARG A 1 192 ? -12.230 -3.249 -12.568 1.00 96.50 192 ARG A CA 1
ATOM 1558 C C . ARG A 1 192 ? -11.280 -4.281 -13.177 1.00 96.50 192 ARG A C 1
ATOM 1560 O O . ARG A 1 192 ? -11.339 -4.502 -14.378 1.00 96.50 192 ARG A O 1
ATOM 1567 N N . LEU A 1 193 ? -10.361 -4.852 -12.394 1.00 93.31 193 LEU A N 1
ATOM 1568 C CA . LEU A 1 193 ? -9.455 -5.911 -12.863 1.00 93.31 193 LEU A CA 1
ATOM 1569 C C . LEU A 1 193 ? -10.123 -7.292 -12.864 1.00 93.31 193 LEU A C 1
ATOM 1571 O O . LEU A 1 193 ? -9.615 -8.210 -13.504 1.00 93.31 193 LEU A O 1
ATOM 1575 N N . ASP A 1 194 ? -11.215 -7.438 -12.111 1.00 78.62 194 ASP A N 1
ATOM 1576 C CA . ASP A 1 194 ? -11.978 -8.679 -11.962 1.00 78.62 194 ASP A CA 1
ATOM 1577 C C . ASP A 1 194 ? -13.258 -8.709 -12.833 1.00 78.62 194 ASP A C 1
ATOM 1579 O O . ASP A 1 194 ? -13.972 -9.716 -12.814 1.00 78.62 194 ASP A O 1
ATOM 1583 N N . GLU A 1 195 ? -13.542 -7.628 -13.569 1.00 74.94 195 GLU A N 1
ATOM 1584 C CA . GLU A 1 195 ? -14.585 -7.523 -14.610 1.00 74.94 195 GLU A CA 1
ATOM 1585 C C . GLU A 1 195 ? -14.102 -8.080 -15.960 1.00 74.94 195 GLU A C 1
ATOM 1587 O O . GLU A 1 195 ? -14.900 -8.801 -16.607 1.00 74.94 195 GLU A O 1
#

Nearest PDB structures (foldseek):
  8se7-assembly1_B  TM=7.071E-01  e=9.618E-07  Homo sapiens
  8se7-assembly1_A  TM=6.996E-01  e=8.105E-07  Homo sapiens
  8sdp-assembly1_C  TM=6.974E-01  e=4.004E-06  Homo sapiens
  8se8-assembly1_A  TM=6.976E-01  e=5.326E-06  Homo sapiens
  4rqz-assembly1_B  TM=6.807E-01  e=1.118E-05  Escherichia coli

Sequence (195 aa):
MVKYFTFQKEASAIIAENKGRIKKYEYLLDNYTLISLNTIFYGSADYKGKEDARKFTAFSLYYKDKFYIITAGHSIDFDDMKFENFRIKKQNKDSWIYPELLYYNNDFEGNNDFAIFRHESITKGLFPATDDINPEFILGSSIIKIFDSDARAAYGESGSPVINSECKVVGVLIKSTGEYTDIKNVLNAIDRLDE